Protein AF-A0A7X9HTB9-F1 (afdb_monomer)

Sequence (205 aa):
MNKTTNFFGTTITRLIIGDNPFTGHSYIEEKVPGTEMRDYYTSRKIYETLFKIEESGINCMLPLADPFNIRMIREYQRDGGKMKFIFQAYMPMNQEVSIRQMAEVEPIGVYHQGTTTDYCFEKNQVDAIKANIKLYKTMGIPVGVGTHRPDVIEACEREDWGADFYLTCLHNTRKDREGEQSGFLTGKTKAKFKFWAEDRPIMLE

Mean predicted aligned error: 3.4 Å

Radius of gyration: 16.89 Å; Cα contacts (8 Å, |Δi|>4): 330; chains: 1; bounding box: 41×41×44 Å

pLDDT: mean 94.19, std 5.54, range [65.81, 98.75]

Structure (mmCIF, N/CA/C/O backbone):
data_AF-A0A7X9HTB9-F1
#
_entry.id   AF-A0A7X9HTB9-F1
#
loop_
_atom_site.group_PDB
_atom_site.id
_atom_site.type_symbol
_atom_site.label_atom_id
_atom_site.label_alt_id
_atom_site.label_comp_id
_atom_site.label_asym_id
_atom_site.label_entity_id
_atom_site.label_seq_id
_atom_site.pdbx_PDB_ins_code
_atom_site.Cartn_x
_atom_site.Cartn_y
_atom_site.Cartn_z
_atom_site.occupancy
_atom_site.B_iso_or_equiv
_atom_site.auth_seq_id
_atom_site.auth_comp_id
_atom_site.auth_asym_id
_atom_site.auth_atom_id
_atom_site.pdbx_PDB_model_num
ATOM 1 N N . MET A 1 1 ? -23.971 7.278 4.705 1.00 74.31 1 MET A N 1
ATOM 2 C CA . MET A 1 1 ? -23.333 5.957 4.893 1.00 74.31 1 MET A CA 1
ATOM 3 C C . MET A 1 1 ? -22.306 5.780 3.784 1.00 74.31 1 MET A C 1
ATOM 5 O O . MET A 1 1 ? -22.649 6.050 2.636 1.00 74.31 1 MET A O 1
ATOM 9 N N . ASN A 1 2 ? -21.057 5.435 4.108 1.00 90.12 2 ASN A N 1
ATOM 10 C CA . ASN A 1 2 ? -20.004 5.271 3.100 1.00 90.12 2 ASN A CA 1
ATOM 11 C C . ASN A 1 2 ? -20.322 4.090 2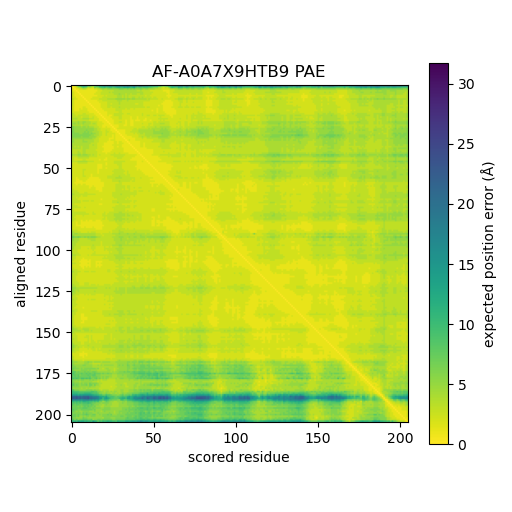.176 1.00 90.12 2 ASN A C 1
ATOM 13 O O . ASN A 1 2 ? -20.864 3.081 2.623 1.00 90.12 2 ASN A O 1
ATOM 17 N N . LYS A 1 3 ? -19.984 4.202 0.885 1.00 97.06 3 LYS A N 1
ATOM 18 C CA . LYS A 1 3 ? -20.113 3.071 -0.043 1.00 97.06 3 LYS A CA 1
ATOM 19 C C . LYS A 1 3 ? -19.092 1.994 0.321 1.00 97.06 3 LYS A C 1
ATOM 21 O O . LYS A 1 3 ? -17.921 2.309 0.547 1.00 97.06 3 LYS A O 1
ATOM 26 N N . THR A 1 4 ? -19.523 0.740 0.315 1.00 98.12 4 THR A N 1
ATOM 27 C CA . THR A 1 4 ? -18.687 -0.421 0.633 1.00 98.12 4 THR A CA 1
ATOM 28 C C . THR A 1 4 ? -18.509 -1.341 -0.574 1.00 98.12 4 THR A C 1
ATOM 30 O O . THR A 1 4 ? -19.139 -1.164 -1.622 1.00 98.12 4 THR A O 1
ATOM 33 N N . THR A 1 5 ? -17.594 -2.295 -0.448 1.00 97.94 5 THR A N 1
ATOM 34 C CA . THR A 1 5 ? -17.387 -3.395 -1.391 1.00 97.94 5 THR A CA 1
ATOM 35 C C . THR A 1 5 ? -16.960 -4.656 -0.640 1.00 97.94 5 THR A C 1
ATOM 37 O O . THR A 1 5 ? -16.467 -4.570 0.486 1.00 97.94 5 THR A O 1
ATOM 40 N N . ASN A 1 6 ? -17.152 -5.823 -1.255 1.00 98.19 6 ASN A N 1
ATOM 41 C CA . ASN A 1 6 ? -16.605 -7.082 -0.758 1.00 98.19 6 ASN A CA 1
ATOM 42 C C . ASN A 1 6 ? -15.161 -7.228 -1.264 1.00 98.19 6 ASN A C 1
ATOM 44 O O . ASN A 1 6 ? -14.932 -7.253 -2.470 1.00 98.19 6 ASN A O 1
ATOM 48 N N . PHE A 1 7 ? -14.205 -7.286 -0.343 1.00 98.25 7 PHE A N 1
ATOM 49 C CA . PHE A 1 7 ? -12.805 -7.601 -0.591 1.00 98.25 7 PHE A CA 1
ATOM 50 C C . PHE A 1 7 ? -12.534 -9.002 -0.041 1.00 98.25 7 PHE A C 1
ATOM 52 O O . PHE A 1 7 ? -12.319 -9.171 1.160 1.00 98.25 7 PHE A O 1
ATOM 59 N N . PHE A 1 8 ? -12.638 -10.011 -0.910 1.00 98.12 8 PHE A N 1
ATOM 60 C CA . PHE A 1 8 ? -12.384 -11.425 -0.593 1.00 98.12 8 PHE A CA 1
ATOM 61 C C . PHE A 1 8 ? -13.085 -11.917 0.686 1.00 98.12 8 PHE A C 1
ATOM 63 O O . PHE A 1 8 ? -12.478 -12.515 1.568 1.00 98.12 8 PHE A O 1
ATOM 70 N N . GLY A 1 9 ? -14.381 -11.626 0.817 1.00 97.81 9 GLY A N 1
ATOM 71 C CA . GLY A 1 9 ? -15.192 -11.997 1.982 1.00 97.81 9 GLY A CA 1
ATOM 72 C C . GLY A 1 9 ? -15.227 -10.948 3.097 1.00 97.81 9 GLY A C 1
ATOM 73 O O . GLY A 1 9 ? -16.110 -11.006 3.950 1.00 97.81 9 GLY A O 1
ATOM 74 N N . THR A 1 10 ? -14.352 -9.939 3.066 1.00 98.19 10 THR A N 1
ATOM 75 C CA . THR A 1 10 ? -14.349 -8.833 4.034 1.00 98.19 10 THR A CA 1
ATOM 76 C C . THR A 1 10 ? -15.031 -7.597 3.456 1.00 98.19 10 THR A C 1
ATOM 78 O O . THR A 1 10 ? -14.679 -7.123 2.382 1.00 98.19 10 THR A O 1
ATOM 81 N N . THR A 1 11 ? -16.002 -7.021 4.167 1.00 98.19 11 THR A N 1
ATOM 82 C CA . THR A 1 11 ? -16.625 -5.759 3.732 1.00 98.19 11 THR A CA 1
ATOM 83 C C . THR A 1 11 ? -15.732 -4.571 4.086 1.00 98.19 11 THR A C 1
ATOM 85 O O . THR A 1 11 ? -15.510 -4.298 5.267 1.00 98.19 11 THR A O 1
ATOM 88 N N . ILE A 1 12 ? -15.269 -3.828 3.078 1.00 98.44 12 ILE A N 1
ATOM 89 C CA . ILE A 1 12 ? -14.450 -2.619 3.258 1.00 98.44 12 ILE A CA 1
ATOM 90 C C . ILE A 1 12 ? -15.103 -1.383 2.639 1.00 98.44 12 ILE A C 1
ATOM 92 O O . ILE A 1 12 ? -15.920 -1.483 1.719 1.00 98.44 12 ILE A O 1
ATOM 96 N N . THR A 1 13 ? -14.746 -0.198 3.126 1.00 98.31 13 THR A N 1
ATOM 97 C CA . THR A 1 13 ? -15.118 1.073 2.505 1.00 98.31 13 THR A CA 1
ATOM 98 C C . THR A 1 13 ? -14.389 1.275 1.181 1.00 98.31 13 THR A C 1
ATOM 100 O O . THR A 1 13 ? -13.216 0.948 1.043 1.00 98.31 13 THR A O 1
ATOM 103 N N . ARG A 1 14 ? -15.077 1.861 0.192 1.00 97.06 14 ARG A N 1
ATOM 104 C CA . ARG A 1 14 ? -14.464 2.212 -1.105 1.00 97.06 14 ARG A CA 1
ATOM 105 C C . ARG A 1 14 ? -13.447 3.352 -1.004 1.00 97.06 14 ARG A C 1
ATOM 107 O O . ARG A 1 14 ? -12.640 3.524 -1.908 1.00 97.06 14 ARG A O 1
ATOM 114 N N . LEU A 1 15 ? -13.518 4.138 0.069 1.00 97.38 15 LEU A N 1
ATOM 115 C CA . LEU A 1 15 ? -12.477 5.078 0.467 1.00 97.38 15 LEU A CA 1
ATOM 116 C C . LEU A 1 15 ? -11.601 4.402 1.524 1.00 97.38 15 LEU A C 1
ATOM 118 O O . LEU A 1 15 ? -12.131 3.870 2.499 1.00 97.38 15 LEU A O 1
ATOM 122 N N . ILE A 1 16 ? -10.289 4.426 1.320 1.00 97.62 16 ILE A N 1
ATOM 123 C CA . ILE A 1 16 ? -9.285 3.760 2.153 1.00 97.62 16 ILE A CA 1
ATOM 124 C C . ILE A 1 16 ? -8.216 4.801 2.501 1.00 97.62 16 ILE A C 1
ATOM 126 O O . ILE A 1 16 ? -7.822 5.576 1.628 1.00 97.62 16 ILE A O 1
ATOM 130 N N . ILE A 1 17 ? -7.760 4.855 3.754 1.00 97.06 17 ILE A N 1
ATOM 131 C CA . ILE A 1 17 ? -6.673 5.766 4.153 1.00 97.06 17 ILE A CA 1
ATOM 132 C C . ILE A 1 17 ? -5.301 5.135 3.872 1.00 97.06 17 ILE A C 1
ATOM 134 O O . ILE A 1 17 ? -5.088 3.964 4.162 1.00 97.06 17 ILE A O 1
ATOM 138 N N . GLY A 1 18 ? -4.359 5.916 3.341 1.00 96.00 18 GLY A N 1
ATOM 139 C CA . GLY A 1 18 ? -2.940 5.546 3.256 1.00 96.00 18 GLY A CA 1
ATOM 140 C C . GLY A 1 18 ? -2.100 6.143 4.390 1.00 96.00 18 GLY A C 1
ATOM 141 O O . GLY A 1 18 ? -2.541 7.056 5.087 1.00 96.00 18 GLY A O 1
ATOM 142 N N . ASP A 1 19 ? -0.871 5.659 4.545 1.00 95.19 19 ASP A N 1
ATOM 143 C CA . ASP A 1 19 ? 0.013 5.980 5.674 1.00 95.19 19 ASP A CA 1
ATOM 144 C C . ASP A 1 19 ? 1.222 6.867 5.326 1.00 95.19 19 ASP A C 1
ATOM 146 O O . ASP A 1 19 ? 1.966 7.254 6.223 1.00 95.19 19 ASP A O 1
ATOM 150 N N . ASN A 1 20 ? 1.432 7.217 4.053 1.00 93.69 20 ASN A N 1
ATOM 151 C CA . ASN A 1 20 ? 2.600 7.995 3.616 1.00 93.69 20 ASN A CA 1
ATOM 152 C C . ASN A 1 20 ? 2.880 9.249 4.478 1.00 93.69 20 ASN A C 1
ATOM 154 O O . ASN A 1 20 ? 4.032 9.447 4.868 1.00 93.69 20 ASN A O 1
ATOM 158 N N . PRO A 1 21 ? 1.883 10.083 4.849 1.00 93.38 21 PRO A N 1
ATOM 159 C CA . PRO A 1 21 ? 2.139 11.213 5.740 1.00 93.38 21 PRO A CA 1
ATOM 160 C C . PRO A 1 21 ? 2.599 10.807 7.147 1.00 93.38 21 PRO A C 1
ATOM 162 O O . PRO A 1 21 ? 3.366 11.537 7.763 1.00 93.38 21 PRO A O 1
ATOM 165 N N . PHE A 1 22 ? 2.183 9.643 7.653 1.00 94.50 22 PHE A N 1
ATOM 166 C CA . PHE A 1 22 ? 2.574 9.151 8.979 1.00 94.50 22 PHE A CA 1
ATOM 167 C C . PHE A 1 22 ? 4.058 8.773 9.034 1.00 94.50 22 PHE A C 1
ATOM 169 O O . PHE A 1 22 ? 4.714 8.979 10.050 1.00 94.50 22 PHE A O 1
ATOM 176 N N . THR A 1 23 ? 4.607 8.267 7.928 1.00 90.50 23 THR A N 1
ATOM 177 C CA . THR A 1 23 ? 6.032 7.912 7.803 1.00 90.50 23 THR A CA 1
ATOM 178 C C . THR A 1 23 ? 6.885 9.064 7.247 1.00 90.50 23 THR A C 1
ATOM 180 O O . THR A 1 23 ? 8.118 8.992 7.191 1.00 90.50 23 THR A O 1
ATOM 183 N N . GLY A 1 24 ? 6.246 10.181 6.886 1.00 91.44 24 GLY A N 1
ATOM 184 C CA . GLY A 1 24 ? 6.880 11.353 6.288 1.00 91.44 24 GLY A CA 1
ATOM 185 C C . GLY A 1 24 ? 7.353 11.127 4.857 1.00 91.44 24 GLY A C 1
ATOM 186 O O . GLY A 1 24 ? 8.375 11.679 4.457 1.00 91.44 24 GLY A O 1
ATOM 187 N N . HIS A 1 25 ? 6.643 10.292 4.100 1.00 90.69 25 HIS A N 1
ATOM 188 C CA . HIS A 1 25 ? 6.862 10.122 2.672 1.00 90.69 25 HIS A CA 1
ATOM 189 C C . HIS A 1 25 ? 6.093 11.197 1.893 1.00 90.69 25 HIS A C 1
ATOM 191 O O . HIS A 1 25 ? 4.915 11.026 1.570 1.00 90.69 25 HIS A O 1
ATOM 197 N N . SER A 1 26 ? 6.757 12.316 1.592 1.00 89.94 26 SER A N 1
ATOM 198 C CA . SER A 1 26 ? 6.162 13.401 0.812 1.00 89.94 26 SER A CA 1
ATOM 199 C C . SER A 1 26 ? 6.481 13.274 -0.678 1.00 89.94 26 SER A C 1
ATOM 201 O O . SER A 1 26 ? 7.608 12.994 -1.084 1.00 89.94 26 SER A O 1
ATOM 203 N N . TYR A 1 27 ? 5.474 13.526 -1.515 1.00 86.19 27 TYR A N 1
ATOM 204 C CA . TYR A 1 27 ? 5.629 13.651 -2.971 1.00 86.19 27 TYR A CA 1
ATOM 205 C C . TYR A 1 27 ? 5.789 15.101 -3.443 1.00 86.19 27 TYR A C 1
ATOM 207 O O . TYR A 1 27 ? 5.977 15.348 -4.633 1.00 86.19 27 TYR A O 1
ATOM 215 N N . ILE A 1 28 ? 5.710 16.044 -2.505 1.00 88.19 28 ILE A N 1
ATOM 216 C CA . ILE A 1 28 ? 5.820 17.491 -2.702 1.00 88.19 28 ILE A CA 1
ATOM 217 C C . ILE A 1 28 ? 6.772 18.059 -1.643 1.00 88.19 28 ILE A C 1
ATOM 219 O O . ILE A 1 28 ? 6.433 19.006 -0.937 1.00 88.19 28 ILE A O 1
ATOM 223 N N . GLU A 1 29 ? 7.942 17.431 -1.481 1.00 86.81 29 GLU A N 1
ATOM 224 C CA . GLU A 1 29 ? 8.962 17.777 -0.471 1.00 86.81 29 GLU A CA 1
ATOM 225 C C . GLU A 1 29 ? 9.334 19.268 -0.485 1.00 86.81 29 GLU A C 1
ATOM 227 O O . GLU A 1 29 ? 9.650 19.835 0.554 1.00 86.81 29 GLU A O 1
ATOM 232 N N . GLU A 1 30 ? 9.254 19.933 -1.643 1.00 89.56 30 GLU A N 1
ATOM 233 C CA . GLU A 1 30 ? 9.501 21.373 -1.763 1.00 89.56 30 GLU A CA 1
ATOM 234 C C . GLU A 1 30 ? 8.426 22.256 -1.109 1.00 89.56 30 GLU A C 1
ATOM 236 O O . GLU A 1 30 ? 8.675 23.435 -0.862 1.00 89.56 30 GLU A O 1
ATOM 241 N N . LYS A 1 31 ? 7.232 21.708 -0.850 1.00 90.62 31 LYS A N 1
ATOM 242 C CA . LYS A 1 31 ? 6.108 22.398 -0.197 1.00 90.62 31 LYS A CA 1
ATOM 243 C C . LYS A 1 31 ? 5.862 21.904 1.220 1.00 90.62 31 LYS A C 1
ATOM 245 O O . LYS A 1 31 ? 5.588 22.716 2.092 1.00 90.62 31 LYS A O 1
ATOM 250 N N . VAL A 1 32 ? 5.895 20.587 1.416 1.00 92.00 32 VAL A N 1
ATOM 251 C CA . VAL A 1 32 ? 5.651 19.931 2.703 1.00 92.00 32 VAL A CA 1
ATOM 252 C C . VAL A 1 32 ? 6.731 18.868 2.889 1.00 92.00 32 VAL A C 1
ATOM 254 O O . VAL A 1 32 ? 6.588 17.761 2.352 1.00 92.00 32 VAL A O 1
ATOM 257 N N . PRO A 1 33 ? 7.825 19.190 3.595 1.00 92.81 33 PRO A N 1
ATOM 258 C CA . PRO A 1 33 ? 8.912 18.254 3.829 1.00 92.81 33 PRO A CA 1
ATOM 259 C C . PRO A 1 33 ? 8.472 17.053 4.668 1.00 92.81 33 PRO A C 1
ATOM 261 O O . PRO A 1 33 ? 7.644 17.171 5.575 1.00 92.81 33 PRO A O 1
ATOM 264 N N . GLY A 1 34 ? 9.093 15.896 4.444 1.00 92.50 34 GLY A N 1
ATOM 265 C CA . GLY A 1 34 ? 8.819 14.692 5.231 1.00 92.50 34 GLY A CA 1
ATOM 266 C C . GLY A 1 34 ? 9.074 14.855 6.738 1.00 92.50 34 GLY A C 1
ATOM 267 O O . GLY A 1 34 ? 8.443 14.178 7.549 1.00 92.50 34 GLY A O 1
ATOM 268 N N . THR A 1 35 ? 9.974 15.761 7.137 1.00 94.50 35 THR A N 1
ATOM 269 C CA . THR A 1 35 ? 10.200 16.109 8.552 1.00 94.50 35 THR A CA 1
ATOM 270 C C . THR A 1 35 ? 8.990 16.797 9.167 1.00 94.50 35 THR A C 1
ATOM 272 O O . THR A 1 35 ? 8.553 16.378 10.229 1.00 94.50 35 THR A O 1
ATOM 275 N N . GLU A 1 36 ? 8.388 17.762 8.471 1.00 95.88 36 GLU A N 1
ATOM 276 C CA . GLU A 1 36 ? 7.187 18.459 8.945 1.00 95.88 36 GLU A CA 1
ATOM 277 C C . GLU A 1 36 ? 6.006 17.492 9.090 1.00 95.88 36 GLU A C 1
ATOM 279 O O . GLU A 1 36 ? 5.278 17.533 10.082 1.00 95.88 36 GLU A O 1
ATOM 284 N N . MET A 1 37 ? 5.854 16.560 8.140 1.00 95.31 37 MET A N 1
ATOM 285 C CA . MET A 1 37 ? 4.843 15.506 8.238 1.00 95.31 37 MET A CA 1
ATOM 286 C C . MET A 1 37 ? 5.028 14.652 9.498 1.00 95.31 37 MET A C 1
ATOM 288 O O . MET A 1 37 ? 4.053 14.419 10.207 1.00 95.31 37 MET A O 1
ATOM 292 N N . ARG A 1 38 ? 6.260 14.223 9.808 1.00 94.69 38 ARG A N 1
ATOM 293 C CA . ARG A 1 38 ? 6.552 13.436 11.022 1.00 94.69 38 ARG A CA 1
ATOM 294 C C . ARG A 1 38 ? 6.383 14.245 12.307 1.00 94.69 38 ARG A C 1
ATOM 296 O O . ARG A 1 38 ? 5.858 13.709 13.280 1.00 94.69 38 ARG A O 1
ATOM 303 N N . ASP A 1 39 ? 6.771 15.519 12.306 1.00 96.00 39 ASP A N 1
ATOM 304 C CA . ASP A 1 39 ? 6.593 16.414 13.455 1.00 96.00 39 ASP A CA 1
ATOM 305 C C . ASP A 1 39 ? 5.102 16.630 13.762 1.00 96.00 39 ASP A C 1
ATOM 307 O O . ASP A 1 39 ? 4.695 16.667 14.925 1.00 96.00 39 ASP A O 1
ATOM 311 N N . TYR A 1 40 ? 4.261 16.706 12.724 1.00 96.56 40 TYR A N 1
ATOM 312 C CA . TYR A 1 40 ? 2.810 16.771 12.874 1.00 96.56 40 TYR A CA 1
ATOM 313 C C . TYR A 1 40 ? 2.208 15.424 13.304 1.00 96.56 40 TYR A C 1
ATOM 315 O O . TYR A 1 40 ? 1.455 15.351 14.283 1.00 96.56 40 TYR A O 1
ATOM 323 N N . TYR A 1 41 ? 2.534 14.344 12.589 1.00 95.75 41 TYR A N 1
ATOM 324 C CA . TYR A 1 41 ? 2.031 12.990 12.827 1.00 95.75 41 TYR A CA 1
ATOM 325 C C . TYR A 1 41 ? 2.853 12.242 13.877 1.00 95.75 41 TYR A C 1
ATOM 327 O O . TYR A 1 41 ? 3.379 11.156 13.647 1.00 95.75 41 TYR A O 1
ATOM 335 N N . THR A 1 42 ? 2.886 12.797 15.088 1.00 93.94 42 THR A N 1
ATOM 336 C CA . THR A 1 42 ? 3.319 12.047 16.276 1.00 93.94 42 THR A CA 1
ATOM 337 C C . THR A 1 42 ? 2.485 10.772 16.449 1.00 93.94 42 THR A C 1
ATOM 339 O O . THR A 1 42 ? 1.332 10.721 16.013 1.00 93.94 42 THR A O 1
ATOM 342 N N . SER A 1 43 ? 2.995 9.767 17.170 1.00 90.06 43 SER A N 1
ATOM 343 C CA . SER A 1 43 ? 2.243 8.525 17.429 1.00 90.06 43 SER A CA 1
ATOM 344 C C . SER A 1 43 ? 0.843 8.805 17.987 1.00 90.06 43 SER A C 1
ATOM 346 O O . SER A 1 43 ? -0.143 8.287 17.476 1.00 90.06 43 SER A O 1
ATOM 348 N N . ARG A 1 44 ? 0.728 9.725 18.960 1.00 92.25 44 ARG A N 1
ATOM 349 C CA . ARG A 1 44 ? -0.564 10.175 19.506 1.00 92.25 44 ARG A CA 1
ATOM 350 C C . ARG A 1 44 ? -1.490 10.732 18.425 1.00 92.25 44 ARG A C 1
ATOM 352 O O . ARG A 1 44 ? -2.668 10.389 18.393 1.00 92.25 44 ARG A O 1
ATOM 359 N N . LYS A 1 45 ? -0.966 11.587 17.546 1.00 96.06 45 LYS A N 1
ATOM 360 C CA . LYS A 1 45 ? -1.748 12.195 16.467 1.00 96.06 45 LYS A CA 1
ATOM 361 C C . LYS A 1 45 ? -2.237 11.151 15.468 1.00 96.06 45 LYS A C 1
ATOM 363 O O . LYS A 1 45 ? -3.366 11.263 14.993 1.00 96.06 45 LYS A O 1
ATOM 368 N N . ILE A 1 46 ? -1.414 10.147 15.170 1.00 95.62 46 ILE A N 1
ATOM 369 C CA . ILE A 1 46 ? -1.791 9.024 14.308 1.00 95.62 46 ILE A CA 1
ATOM 370 C C . ILE A 1 46 ? -2.958 8.261 14.942 1.00 95.62 46 ILE A C 1
ATOM 372 O O . ILE A 1 46 ? -3.984 8.109 14.285 1.00 95.62 46 ILE A O 1
ATOM 376 N N . TYR A 1 47 ? -2.879 7.899 16.229 1.00 93.75 47 TYR A N 1
ATOM 377 C CA . TYR A 1 47 ? -3.989 7.239 16.936 1.00 93.75 47 TYR A CA 1
ATOM 378 C C . TYR A 1 47 ? -5.282 8.057 16.894 1.00 93.75 47 TYR A C 1
ATOM 380 O O . TYR A 1 47 ? -6.326 7.550 16.487 1.00 93.75 47 TYR A O 1
ATOM 388 N N . GLU A 1 48 ? -5.213 9.343 17.255 1.00 95.56 48 GLU A N 1
ATOM 389 C CA . GLU A 1 48 ? -6.366 10.251 17.198 1.00 95.56 48 GLU A CA 1
ATOM 390 C C . GLU A 1 48 ? -6.958 10.337 15.783 1.00 95.56 48 GLU A C 1
ATOM 39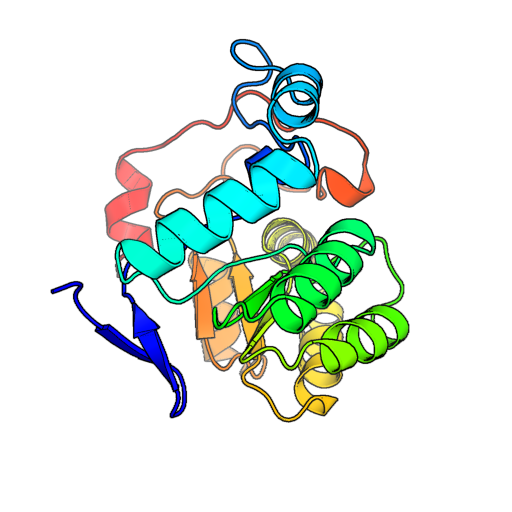2 O O . GLU A 1 48 ? -8.168 10.483 15.622 1.00 95.56 48 GLU A O 1
ATOM 397 N N . THR A 1 49 ? -6.115 10.255 14.752 1.00 96.88 49 THR A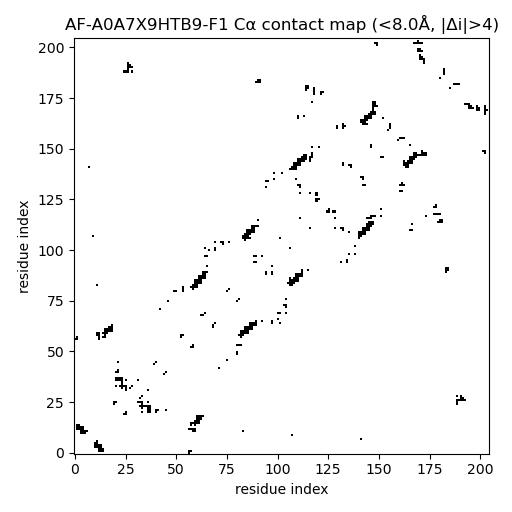 N 1
ATOM 398 C CA . THR A 1 49 ? -6.543 10.280 13.350 1.00 96.88 49 THR A CA 1
ATOM 399 C C . THR A 1 49 ? -7.257 8.988 12.966 1.00 96.88 49 THR A C 1
ATOM 401 O O . THR A 1 49 ? -8.337 9.055 12.384 1.00 96.88 49 THR A O 1
ATOM 404 N N . LEU A 1 50 ? -6.707 7.825 13.326 1.00 97.19 50 LEU A N 1
ATOM 405 C CA . LEU A 1 50 ? -7.307 6.526 13.013 1.00 97.19 50 LEU A CA 1
ATOM 406 C C . LEU A 1 50 ? -8.680 6.353 13.675 1.00 97.19 50 LEU A C 1
ATOM 408 O O . LEU A 1 50 ? -9.632 5.976 12.994 1.00 97.19 50 LEU A O 1
ATOM 412 N N . PHE A 1 51 ? -8.830 6.722 14.952 1.00 97.75 51 PHE A N 1
ATOM 413 C CA . PHE A 1 51 ? -10.137 6.668 15.621 1.00 97.75 51 PHE A CA 1
ATOM 414 C C . PHE A 1 51 ? -11.164 7.619 14.991 1.00 97.75 51 PHE A C 1
ATOM 416 O O . PHE A 1 51 ? -12.294 7.210 14.745 1.00 97.75 51 PHE A O 1
ATOM 423 N N . LYS A 1 52 ? -10.779 8.851 14.626 1.00 97.38 52 LYS A N 1
ATOM 424 C CA . LYS A 1 52 ? -11.681 9.785 13.919 1.00 97.38 52 LYS A CA 1
ATOM 425 C C . LYS A 1 52 ? -12.122 9.264 12.552 1.00 97.38 52 LYS A C 1
ATOM 427 O O . LYS A 1 52 ? -13.248 9.499 12.116 1.00 97.38 52 LYS A O 1
ATOM 432 N N . ILE A 1 53 ? -11.229 8.575 11.850 1.00 96.31 53 ILE A N 1
ATOM 433 C CA . ILE A 1 53 ? -11.526 7.955 10.557 1.00 96.31 53 ILE A CA 1
ATOM 434 C C . ILE A 1 53 ? -12.505 6.797 10.739 1.00 96.31 53 ILE A C 1
ATOM 436 O O . ILE A 1 53 ? -13.482 6.716 9.991 1.00 96.31 53 ILE A O 1
ATOM 440 N N . GLU A 1 54 ? -12.308 5.972 11.766 1.00 96.38 54 GLU A N 1
ATOM 441 C CA . GLU A 1 54 ? -13.252 4.918 12.137 1.00 96.38 54 GLU A CA 1
ATOM 442 C C . GLU A 1 54 ? -14.636 5.494 12.489 1.00 96.38 54 GLU A C 1
ATOM 444 O O . GLU A 1 54 ? -15.644 5.028 11.958 1.00 96.38 54 GLU A O 1
ATOM 449 N N . GLU A 1 55 ? -14.697 6.568 13.285 1.00 96.75 55 GLU A N 1
ATOM 450 C CA . GLU A 1 55 ? -15.939 7.284 13.627 1.00 96.75 55 GLU A CA 1
ATOM 451 C C . GLU A 1 55 ? -16.661 7.843 12.390 1.00 96.75 55 GLU A C 1
ATOM 453 O O . GLU A 1 55 ? -17.892 7.853 12.330 1.00 96.75 55 GLU A O 1
ATOM 458 N N . SER A 1 56 ? -15.913 8.257 11.361 1.00 96.75 56 SER A N 1
ATOM 459 C CA . SER A 1 56 ? -16.477 8.683 10.071 1.00 96.75 56 SER A CA 1
ATOM 460 C C . SER A 1 56 ? -17.030 7.522 9.226 1.00 96.75 56 SER A C 1
ATOM 462 O O . SER A 1 56 ? -17.627 7.735 8.165 1.00 96.75 56 SER A O 1
ATOM 464 N N . GLY A 1 57 ? -16.837 6.284 9.686 1.00 97.12 57 GLY A N 1
ATOM 465 C CA . GLY A 1 57 ? -17.280 5.054 9.044 1.00 97.12 57 GLY A CA 1
ATOM 466 C C . GLY A 1 57 ? -16.342 4.543 7.953 1.00 97.12 57 GLY A C 1
ATOM 467 O O . GLY A 1 57 ? -16.794 3.749 7.129 1.00 97.12 57 GLY A O 1
ATOM 468 N N . ILE A 1 58 ? -15.098 5.026 7.870 1.00 98.06 58 ILE A N 1
ATOM 469 C CA . ILE A 1 58 ? -14.043 4.437 7.027 1.00 98.06 58 ILE A CA 1
ATOM 470 C C . ILE A 1 58 ? -13.406 3.304 7.825 1.00 98.06 58 ILE A C 1
ATOM 472 O O . ILE A 1 58 ? -13.064 3.486 8.988 1.00 98.06 58 ILE A O 1
ATOM 476 N N . ASN A 1 59 ? -13.238 2.132 7.215 1.00 98.19 59 ASN A N 1
ATOM 477 C CA . ASN A 1 59 ? -12.861 0.931 7.964 1.00 98.19 59 ASN A CA 1
ATOM 478 C C . ASN A 1 59 ? -11.601 0.230 7.448 1.00 98.19 59 ASN A C 1
ATOM 480 O O . ASN A 1 59 ? -11.308 -0.866 7.913 1.00 98.19 59 ASN A O 1
ATOM 484 N N . CYS A 1 60 ? -10.876 0.813 6.493 1.00 98.50 60 CYS A N 1
ATOM 485 C CA . CYS A 1 60 ? -9.717 0.177 5.876 1.00 98.50 60 CYS A CA 1
ATOM 486 C C . CYS A 1 60 ? -8.548 1.157 5.734 1.00 98.50 60 CYS A C 1
ATOM 488 O O . CYS A 1 60 ? -8.752 2.341 5.448 1.00 98.50 60 CYS A O 1
ATOM 490 N N . MET A 1 61 ? -7.332 0.635 5.890 1.00 98.00 61 MET A N 1
ATOM 491 C CA . MET A 1 61 ? -6.064 1.346 5.745 1.00 98.00 61 MET A CA 1
ATOM 492 C C . MET A 1 61 ? -5.095 0.571 4.835 1.00 98.00 61 MET A C 1
ATOM 494 O O . MET A 1 61 ? -5.088 -0.663 4.845 1.00 98.00 61 MET A O 1
ATOM 498 N N . LEU A 1 62 ? -4.258 1.300 4.090 1.00 97.94 62 LEU A N 1
ATOM 499 C CA . LEU A 1 62 ? -3.106 0.803 3.325 1.00 97.94 62 LEU A CA 1
ATOM 500 C C . LEU A 1 62 ? -1.792 1.208 4.019 1.00 97.94 62 LEU A C 1
ATOM 502 O O . LEU A 1 62 ? -1.220 2.239 3.662 1.00 97.94 62 LEU A O 1
ATOM 506 N N . PRO A 1 63 ? -1.338 0.465 5.042 1.00 97.31 63 PRO A N 1
ATOM 507 C CA . PRO A 1 63 ? -0.059 0.720 5.703 1.00 97.31 63 PRO A CA 1
ATOM 508 C C . PRO A 1 63 ? 1.139 0.114 4.960 1.00 97.31 63 PRO A C 1
ATOM 510 O O . PRO A 1 63 ? 1.040 -0.949 4.342 1.00 97.31 63 PRO A O 1
ATOM 513 N N . LEU A 1 64 ? 2.313 0.725 5.109 1.00 96.81 64 LEU A N 1
ATOM 514 C CA . LEU A 1 64 ? 3.597 0.094 4.825 1.00 96.81 64 LEU A CA 1
ATOM 515 C C . LEU A 1 64 ? 3.920 -0.956 5.895 1.00 96.81 64 LEU A C 1
ATOM 517 O O . LEU A 1 64 ? 3.774 -0.705 7.088 1.00 96.81 64 LEU A O 1
ATOM 521 N N . ALA A 1 65 ? 4.414 -2.124 5.486 1.00 96.94 65 ALA A N 1
ATOM 522 C CA . ALA A 1 65 ? 4.810 -3.211 6.386 1.00 96.94 65 ALA A CA 1
ATOM 523 C C . ALA A 1 65 ? 6.180 -2.974 7.055 1.00 96.94 65 ALA A C 1
ATOM 525 O O . ALA A 1 65 ? 7.037 -3.861 7.081 1.00 96.94 65 ALA A O 1
ATOM 526 N N . ASP A 1 66 ? 6.418 -1.758 7.545 1.00 95.12 66 ASP A N 1
ATOM 527 C CA . ASP A 1 66 ? 7.619 -1.402 8.297 1.00 95.12 66 ASP A CA 1
ATOM 528 C C . ASP A 1 66 ? 7.424 -1.616 9.819 1.00 95.12 66 ASP A C 1
ATOM 530 O O . ASP A 1 66 ? 6.291 -1.707 10.304 1.00 95.12 66 ASP A O 1
ATOM 534 N N . PRO A 1 67 ? 8.510 -1.684 10.615 1.00 94.56 67 PRO A N 1
ATOM 535 C CA . PRO A 1 67 ? 8.400 -1.890 12.060 1.00 94.56 67 PRO A CA 1
ATOM 536 C C . PRO A 1 67 ? 7.596 -0.818 12.806 1.00 94.56 67 PRO A C 1
ATOM 538 O O . PRO A 1 67 ? 7.004 -1.115 13.845 1.00 94.56 67 PRO A O 1
ATOM 541 N N . PHE A 1 68 ? 7.597 0.425 12.316 1.00 94.00 68 PHE A N 1
ATOM 542 C CA . PHE A 1 68 ? 6.906 1.535 12.964 1.00 94.00 68 PHE A CA 1
ATOM 543 C C . PHE A 1 68 ? 5.391 1.358 12.854 1.00 94.00 68 PHE A C 1
ATOM 545 O O . PHE A 1 68 ? 4.697 1.364 13.872 1.00 94.00 68 PHE A O 1
ATOM 552 N N . ASN A 1 69 ? 4.892 1.121 11.643 1.00 95.38 69 ASN A N 1
ATOM 553 C CA . ASN A 1 69 ? 3.484 0.881 11.372 1.00 95.38 69 ASN A CA 1
ATOM 554 C C . ASN A 1 69 ? 2.985 -0.389 12.057 1.00 95.38 69 ASN A C 1
ATOM 556 O O . ASN A 1 69 ? 1.924 -0.353 12.671 1.00 95.38 69 ASN A O 1
ATOM 560 N N . ILE A 1 70 ? 3.751 -1.487 12.029 1.00 96.12 70 ILE A N 1
ATOM 561 C CA . ILE A 1 70 ? 3.369 -2.720 12.737 1.00 96.12 70 ILE A CA 1
ATOM 562 C C . ILE A 1 70 ? 3.202 -2.456 14.236 1.00 96.12 70 ILE A C 1
ATOM 564 O O . ILE A 1 70 ? 2.189 -2.829 14.832 1.00 96.12 70 ILE A O 1
ATOM 568 N N . ARG A 1 71 ? 4.167 -1.763 14.855 1.00 95.19 71 ARG A N 1
ATOM 569 C CA . ARG A 1 71 ? 4.087 -1.419 16.277 1.00 95.19 71 ARG A CA 1
ATOM 570 C C . ARG A 1 71 ? 2.898 -0.504 16.578 1.00 95.19 71 ARG A C 1
ATOM 572 O O . ARG A 1 71 ? 2.199 -0.738 17.562 1.00 95.19 71 ARG A O 1
ATOM 579 N N . MET A 1 72 ? 2.678 0.509 15.745 1.00 95.25 72 MET A N 1
ATOM 580 C CA . MET A 1 72 ? 1.578 1.460 15.887 1.00 95.25 72 MET A CA 1
ATOM 581 C C . MET A 1 72 ? 0.219 0.759 15.764 1.00 95.25 72 MET A C 1
ATOM 583 O O . MET A 1 72 ? -0.629 0.902 16.640 1.00 95.25 72 MET A O 1
ATOM 587 N N . ILE A 1 73 ? 0.032 -0.083 14.747 1.00 96.50 73 ILE A N 1
ATOM 588 C CA . ILE A 1 73 ? -1.214 -0.829 14.533 1.00 96.50 73 ILE A CA 1
ATOM 589 C C . ILE A 1 73 ? -1.518 -1.737 15.724 1.00 96.50 73 ILE A C 1
ATOM 591 O O . ILE A 1 73 ? -2.653 -1.767 16.195 1.00 96.50 73 ILE A O 1
ATOM 595 N N . ARG A 1 74 ? -0.506 -2.424 16.264 1.00 96.00 74 ARG A N 1
ATOM 596 C CA . ARG A 1 74 ? -0.673 -3.290 17.436 1.00 96.00 74 ARG A CA 1
ATOM 597 C C . ARG A 1 74 ? -1.176 -2.525 18.664 1.00 96.00 74 ARG A C 1
ATOM 599 O O . ARG A 1 74 ? -2.026 -3.022 19.400 1.00 96.00 74 ARG A O 1
ATOM 606 N N . GLU A 1 75 ? -0.656 -1.325 18.909 1.00 95.19 75 GLU A N 1
ATOM 607 C CA . GLU A 1 75 ? -1.120 -0.462 20.003 1.00 95.19 75 GLU A CA 1
ATOM 608 C C . GLU A 1 75 ? -2.532 0.082 19.739 1.00 95.19 75 GLU A C 1
ATOM 610 O O . GLU A 1 75 ? -3.368 0.051 20.638 1.00 95.19 75 GLU A O 1
ATOM 615 N N . TYR A 1 76 ? -2.830 0.483 18.502 1.00 96.50 76 TYR A N 1
ATOM 616 C CA . TYR A 1 76 ? -4.165 0.925 18.088 1.00 96.50 76 TYR A CA 1
ATOM 617 C C . TYR A 1 76 ? -5.224 -0.179 18.269 1.00 96.50 76 TYR A C 1
ATOM 619 O O . TYR A 1 76 ? -6.289 0.076 18.830 1.00 96.50 76 TYR A O 1
ATOM 627 N N . GLN A 1 77 ? -4.923 -1.418 17.862 1.00 96.69 77 GLN A N 1
ATOM 628 C CA . GLN A 1 77 ? -5.800 -2.579 18.056 1.00 96.69 77 GLN A CA 1
ATOM 629 C C . GLN A 1 77 ? -6.002 -2.901 19.541 1.00 96.69 77 GLN A C 1
ATOM 631 O O . GLN A 1 77 ? -7.131 -3.147 19.965 1.00 96.69 77 GLN A O 1
ATOM 636 N N . ARG A 1 78 ? -4.932 -2.855 20.350 1.00 96.75 78 ARG A N 1
ATOM 637 C CA . ARG A 1 78 ? -5.018 -3.042 21.811 1.00 96.75 78 ARG A CA 1
ATOM 638 C C . ARG A 1 78 ? -5.979 -2.037 22.449 1.00 96.75 78 ARG A C 1
ATOM 640 O O . ARG A 1 78 ? -6.721 -2.404 23.356 1.00 96.75 78 ARG A O 1
ATOM 647 N N . ASP A 1 79 ? -5.986 -0.803 21.957 1.00 96.06 79 ASP A N 1
ATOM 648 C CA . ASP A 1 79 ? -6.829 0.276 22.475 1.00 96.06 79 ASP A CA 1
ATOM 649 C C . ASP A 1 79 ? -8.246 0.273 21.848 1.00 96.06 79 ASP A C 1
ATOM 651 O O . ASP A 1 79 ? -9.031 1.197 22.054 1.00 96.06 79 ASP A O 1
ATOM 655 N N . GLY A 1 80 ? -8.608 -0.797 21.127 1.00 97.06 80 GLY A N 1
ATOM 656 C CA . GLY A 1 80 ? -9.963 -1.060 20.637 1.00 97.06 80 GLY A CA 1
ATOM 657 C C . GLY A 1 80 ? -10.216 -0.686 19.178 1.00 97.06 80 GLY A C 1
ATOM 658 O O . GLY A 1 80 ? -11.365 -0.760 18.742 1.00 97.06 80 GLY A O 1
ATOM 659 N N . GLY A 1 81 ? -9.178 -0.301 18.433 1.00 97.38 81 GLY A N 1
ATOM 660 C CA . GLY A 1 81 ? -9.252 0.007 17.009 1.00 97.38 81 GLY A CA 1
ATOM 661 C C . GLY A 1 81 ? -9.662 -1.188 16.143 1.00 97.38 81 GLY A C 1
ATOM 662 O O . GLY A 1 81 ? -9.224 -2.315 16.383 1.00 97.38 81 GLY A O 1
ATOM 663 N N . LYS A 1 82 ? -10.508 -0.959 15.128 1.00 97.00 82 LYS A N 1
ATOM 664 C CA . LYS A 1 82 ? -11.145 -2.044 14.343 1.00 97.00 82 LYS A CA 1
ATOM 665 C C . LYS A 1 82 ? -10.912 -1.973 12.842 1.00 97.00 82 LYS A C 1
ATOM 667 O O . LYS A 1 82 ? -11.492 -2.772 12.094 1.00 97.00 82 LYS A O 1
ATOM 672 N N . MET A 1 83 ? -10.099 -1.024 12.389 1.00 97.62 83 MET A N 1
ATOM 673 C CA . MET A 1 83 ? -9.759 -0.913 10.976 1.00 97.62 83 MET A CA 1
ATOM 674 C C . MET A 1 83 ? -9.147 -2.207 10.428 1.00 97.62 83 MET A C 1
ATOM 676 O O . MET A 1 83 ? -8.512 -2.987 11.135 1.00 97.62 83 MET A O 1
ATOM 680 N N . LYS A 1 84 ? -9.378 -2.437 9.138 1.00 98.44 84 LYS A N 1
ATOM 681 C CA . LYS A 1 84 ? -8.787 -3.512 8.349 1.00 98.44 84 LYS A CA 1
ATOM 682 C C . LYS A 1 84 ? -7.532 -3.009 7.650 1.00 98.44 84 LYS A C 1
ATOM 684 O O . LYS A 1 84 ? -7.472 -1.846 7.254 1.00 98.44 84 LYS A O 1
ATOM 689 N N . PHE A 1 85 ? -6.555 -3.890 7.468 1.00 98.50 85 PHE A N 1
ATOM 690 C CA . PHE A 1 85 ? -5.248 -3.530 6.923 1.00 98.50 85 PHE A CA 1
ATOM 691 C C . PHE A 1 85 ? -4.952 -4.325 5.657 1.00 98.50 85 PHE A C 1
ATOM 693 O O . PHE A 1 85 ? -5.057 -5.552 5.657 1.00 98.50 85 PHE A O 1
ATOM 700 N N . ILE A 1 86 ? -4.567 -3.622 4.595 1.00 98.75 86 ILE A N 1
ATOM 701 C CA . ILE A 1 86 ? -4.014 -4.213 3.375 1.00 98.75 86 ILE A CA 1
ATOM 702 C C . ILE A 1 86 ? -2.584 -3.682 3.238 1.00 98.75 86 ILE A C 1
ATOM 704 O O . ILE A 1 86 ? -2.384 -2.517 2.907 1.00 98.75 86 ILE A O 1
ATOM 708 N N . PHE A 1 87 ? -1.581 -4.500 3.547 1.00 98.56 87 PHE A N 1
ATOM 709 C CA . PHE A 1 87 ? -0.201 -4.020 3.644 1.00 98.56 87 PHE A CA 1
ATOM 710 C C . PHE A 1 87 ? 0.469 -3.826 2.286 1.00 98.56 87 PHE A C 1
ATOM 712 O O . PHE A 1 87 ? 0.420 -4.704 1.429 1.00 98.56 87 PHE A O 1
ATOM 719 N N . GLN A 1 88 ? 1.224 -2.738 2.144 1.00 98.00 88 GLN A N 1
ATOM 720 C CA . GLN A 1 88 ? 2.315 -2.669 1.179 1.00 98.00 88 GLN A CA 1
ATOM 721 C C . GLN A 1 88 ? 3.539 -3.389 1.737 1.00 98.00 88 GLN A C 1
ATOM 723 O O . GLN A 1 88 ? 4.032 -3.019 2.803 1.00 98.00 88 GLN A O 1
ATOM 728 N N . ALA A 1 89 ? 4.101 -4.339 0.995 1.00 96.94 89 ALA A N 1
ATOM 729 C CA . ALA A 1 89 ? 5.351 -4.973 1.395 1.00 96.94 89 ALA A CA 1
ATOM 730 C C . ALA A 1 89 ? 6.503 -3.957 1.538 1.00 96.94 89 ALA A C 1
ATOM 732 O O . ALA A 1 89 ? 6.723 -3.098 0.676 1.00 96.94 89 ALA A O 1
ATOM 733 N N . TYR A 1 90 ? 7.283 -4.075 2.616 1.00 95.94 90 TYR A N 1
ATOM 734 C CA . TYR A 1 90 ? 8.457 -3.237 2.853 1.00 95.94 90 TYR A CA 1
ATOM 735 C C . TYR A 1 90 ? 9.722 -3.933 2.337 1.00 95.94 90 TYR A C 1
ATOM 737 O O . TYR A 1 90 ? 10.370 -4.714 3.033 1.00 95.94 90 TYR A O 1
ATOM 745 N N . MET A 1 91 ? 10.064 -3.651 1.079 1.00 93.12 91 MET A N 1
ATOM 746 C CA . MET A 1 91 ? 11.149 -4.324 0.347 1.00 93.12 91 MET A CA 1
ATOM 747 C C . MET A 1 91 ? 12.555 -4.249 0.975 1.00 93.12 91 MET A C 1
ATOM 749 O O . MET A 1 91 ? 13.319 -5.187 0.761 1.00 93.12 91 MET A O 1
ATOM 753 N N . PRO A 1 92 ? 12.940 -3.203 1.738 1.00 93.19 92 PRO A N 1
ATOM 754 C CA . PRO A 1 92 ? 14.236 -3.182 2.427 1.00 93.19 92 PRO A CA 1
ATOM 755 C C . PRO A 1 92 ? 14.389 -4.230 3.539 1.00 93.19 92 PRO A C 1
ATOM 757 O O . PRO A 1 92 ? 15.508 -4.504 3.967 1.00 93.19 92 PRO A O 1
ATOM 760 N N . MET A 1 93 ? 13.290 -4.799 4.039 1.00 93.56 93 MET A N 1
ATOM 761 C CA . MET A 1 93 ? 13.322 -5.850 5.055 1.00 93.56 93 MET A CA 1
ATOM 762 C C . MET A 1 93 ? 13.386 -7.240 4.409 1.00 93.56 93 MET A C 1
ATOM 764 O O . MET A 1 93 ? 12.919 -7.455 3.293 1.00 93.56 93 MET A O 1
ATOM 768 N N . ASN A 1 94 ? 13.921 -8.228 5.128 1.00 95.50 94 ASN A N 1
ATOM 769 C CA . ASN A 1 94 ? 13.715 -9.629 4.768 1.00 95.50 94 ASN A CA 1
ATOM 770 C C . ASN A 1 94 ? 12.208 -9.969 4.788 1.00 95.50 94 ASN A C 1
ATOM 772 O O . ASN A 1 94 ? 11.524 -9.743 5.787 1.00 95.50 94 ASN A O 1
ATOM 776 N N . GLN A 1 95 ? 11.694 -10.531 3.694 1.00 94.75 95 GLN A N 1
ATOM 777 C CA . GLN A 1 95 ? 10.250 -10.711 3.513 1.00 94.75 95 GLN A CA 1
ATOM 778 C C . GLN A 1 95 ? 9.646 -11.800 4.412 1.00 94.75 95 GLN A C 1
ATOM 780 O O . GLN A 1 95 ? 8.506 -11.660 4.842 1.00 94.75 95 GLN A O 1
ATOM 785 N N . GLU A 1 96 ? 10.407 -12.827 4.798 1.00 96.12 96 GLU A N 1
ATOM 786 C CA . GLU A 1 96 ? 9.940 -13.820 5.777 1.00 96.12 96 GLU A CA 1
ATOM 787 C C . GLU A 1 96 ? 9.788 -13.208 7.175 1.00 96.12 96 GLU A C 1
ATOM 789 O O . GLU A 1 96 ? 8.870 -13.555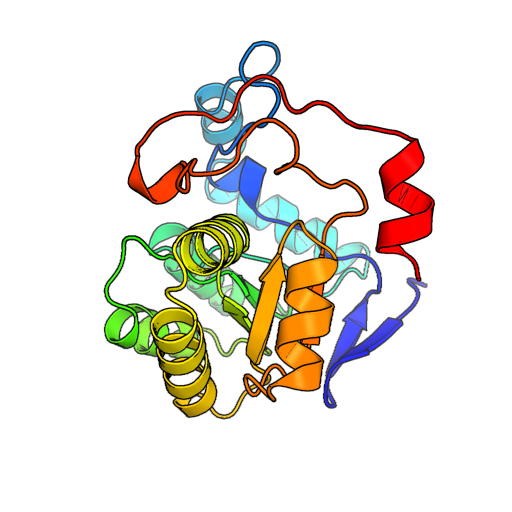 7.918 1.00 96.12 96 GLU A O 1
ATOM 794 N N . VAL A 1 97 ? 10.684 -12.282 7.543 1.00 95.88 97 VAL A N 1
ATOM 795 C CA . VAL A 1 97 ? 10.560 -11.506 8.787 1.00 95.88 97 VAL A CA 1
ATOM 796 C C . VAL A 1 97 ? 9.323 -10.613 8.724 1.00 95.88 97 VAL A C 1
ATOM 798 O O . VAL A 1 97 ? 8.535 -10.613 9.667 1.00 95.88 97 VAL A O 1
ATOM 801 N N . SER A 1 98 ? 9.129 -9.905 7.607 1.00 95.00 98 SER A N 1
ATOM 802 C CA . SER A 1 98 ? 7.974 -9.024 7.402 1.00 95.00 98 SER A CA 1
ATOM 803 C C . SER A 1 98 ? 6.651 -9.789 7.501 1.00 95.00 98 SER A C 1
ATOM 805 O O . SER A 1 98 ? 5.750 -9.344 8.204 1.00 95.00 98 SER A O 1
ATOM 807 N N . ILE A 1 99 ? 6.553 -10.985 6.905 1.00 97.25 99 ILE A N 1
ATOM 808 C CA . ILE A 1 99 ? 5.372 -11.858 7.016 1.00 97.25 99 ILE A CA 1
ATOM 809 C C . ILE A 1 99 ? 5.048 -12.196 8.469 1.00 97.25 99 ILE A C 1
ATOM 811 O O . ILE A 1 99 ? 3.901 -12.046 8.888 1.00 97.25 99 ILE A O 1
ATOM 815 N N . ARG A 1 100 ? 6.049 -12.622 9.252 1.00 96.75 100 ARG A N 1
ATOM 816 C CA . ARG A 1 100 ? 5.836 -12.956 10.668 1.00 96.75 100 ARG A CA 1
ATOM 817 C C . ARG A 1 100 ? 5.352 -11.749 11.468 1.00 96.75 100 ARG A C 1
ATOM 819 O O . ARG A 1 100 ? 4.468 -11.906 12.297 1.00 96.75 100 ARG A O 1
ATOM 826 N N . GLN A 1 101 ? 5.895 -10.563 11.196 1.00 96.81 101 GLN A N 1
ATOM 827 C CA . GLN A 1 101 ? 5.485 -9.325 11.864 1.00 96.81 101 GLN A CA 1
ATOM 828 C C . GLN A 1 101 ? 4.076 -8.881 11.459 1.00 96.81 101 GLN A C 1
ATOM 830 O O . GLN A 1 101 ? 3.275 -8.536 12.321 1.00 96.81 101 GLN A O 1
ATOM 835 N N . MET A 1 102 ? 3.747 -8.926 10.165 1.00 97.50 102 MET A N 1
ATOM 836 C CA . MET A 1 102 ? 2.401 -8.624 9.674 1.00 97.50 102 MET A CA 1
ATOM 837 C C . MET A 1 102 ? 1.359 -9.573 10.268 1.00 97.50 102 MET A C 1
ATOM 839 O O . MET A 1 102 ? 0.278 -9.125 10.634 1.00 97.50 102 MET A O 1
ATOM 843 N N . ALA A 1 103 ? 1.677 -10.862 10.415 1.00 97.00 103 ALA A N 1
ATOM 844 C CA . ALA A 1 103 ? 0.757 -11.836 10.997 1.00 97.00 103 ALA A CA 1
ATOM 845 C C . ALA A 1 103 ? 0.320 -11.483 12.435 1.00 97.00 103 ALA A C 1
ATOM 847 O O . ALA A 1 103 ? -0.779 -11.859 12.829 1.00 97.00 103 ALA A O 1
ATOM 848 N N . GLU A 1 104 ? 1.119 -10.721 13.197 1.00 96.38 104 GLU A N 1
ATOM 849 C CA . GLU A 1 104 ? 0.762 -10.283 14.559 1.00 96.38 104 GLU A CA 1
ATOM 850 C C . GLU A 1 104 ? -0.423 -9.308 14.611 1.00 96.38 104 GLU A C 1
AT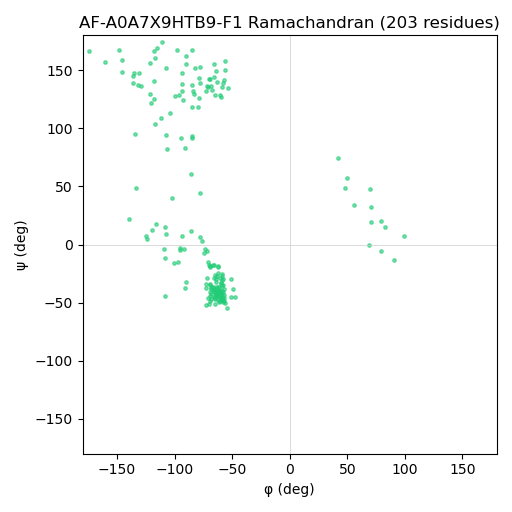OM 852 O O . GLU A 1 104 ? -0.988 -9.105 15.685 1.00 96.38 104 GLU A O 1
ATOM 857 N N . VAL A 1 105 ? -0.777 -8.681 13.486 1.00 97.38 105 VAL A N 1
ATOM 858 C CA . VAL A 1 105 ? -1.832 -7.655 13.407 1.00 97.38 105 VAL A CA 1
ATOM 859 C C . VAL A 1 105 ? -2.975 -8.035 12.459 1.00 97.38 105 VAL A C 1
ATOM 861 O O . VAL A 1 105 ? -3.810 -7.191 12.134 1.00 97.38 105 VAL A O 1
ATOM 864 N N . GLU A 1 106 ? -3.024 -9.303 12.040 1.00 97.62 106 GLU A N 1
ATOM 865 C CA . GLU A 1 106 ? -4.139 -9.917 11.299 1.00 97.62 106 GLU A CA 1
ATOM 866 C C . GLU A 1 106 ? -4.618 -9.108 10.068 1.00 97.62 106 GLU A C 1
ATOM 868 O O . GLU A 1 106 ? -5.789 -8.717 9.980 1.00 97.62 106 GLU A O 1
ATOM 873 N N . PRO A 1 107 ? -3.738 -8.811 9.092 1.00 98.44 107 PRO A N 1
ATOM 874 C CA . PRO A 1 107 ? -4.141 -8.097 7.889 1.00 98.44 107 PRO A CA 1
ATOM 875 C C . PRO A 1 107 ? -5.100 -8.919 7.033 1.00 98.44 107 PRO A C 1
ATOM 877 O O . PRO A 1 107 ? -5.079 -10.147 7.030 1.00 98.44 107 PRO A O 1
ATOM 880 N N . ILE A 1 108 ? -5.901 -8.216 6.236 1.00 98.69 108 ILE A N 1
ATOM 881 C CA . ILE A 1 108 ? -6.845 -8.824 5.290 1.00 98.69 108 ILE A CA 1
ATOM 882 C C . ILE A 1 108 ? -6.269 -8.943 3.876 1.00 98.69 108 ILE A C 1
ATOM 884 O O . ILE A 1 108 ? -6.927 -9.488 2.998 1.00 98.69 108 ILE A O 1
ATOM 888 N N . GLY A 1 109 ? -5.068 -8.415 3.636 1.00 98.69 109 GLY A N 1
ATOM 889 C CA . GLY A 1 109 ? -4.356 -8.546 2.372 1.00 98.69 109 GLY A CA 1
ATOM 890 C C . GLY A 1 109 ? -2.951 -7.955 2.437 1.00 98.69 109 GLY A C 1
ATOM 891 O O . GLY A 1 109 ? -2.606 -7.214 3.359 1.00 98.69 109 GLY A O 1
ATOM 892 N N . VAL A 1 110 ? -2.139 -8.273 1.437 1.00 98.75 110 VAL A N 1
ATOM 893 C CA . VAL A 1 110 ? -0.787 -7.726 1.258 1.00 98.75 110 VAL A CA 1
ATOM 894 C C . VAL A 1 110 ? -0.502 -7.578 -0.228 1.00 98.75 110 VAL A C 1
ATOM 896 O O . VAL A 1 110 ? -1.010 -8.363 -1.017 1.00 98.75 110 VAL A O 1
ATOM 899 N N . TYR A 1 111 ? 0.290 -6.596 -0.645 1.00 98.62 111 TYR A N 1
ATOM 900 C CA . TYR A 1 111 ? 0.691 -6.456 -2.041 1.00 98.62 111 TYR A CA 1
ATOM 901 C C . TYR A 1 111 ? 2.179 -6.148 -2.209 1.00 98.62 111 TYR A C 1
ATOM 903 O O . TYR A 1 111 ? 2.798 -5.464 -1.387 1.00 98.62 111 TYR A O 1
ATOM 911 N N . HIS A 1 112 ? 2.755 -6.641 -3.308 1.00 98.25 112 HIS A N 1
ATOM 912 C CA . HIS A 1 112 ? 4.134 -6.336 -3.688 1.00 98.25 112 HIS A CA 1
ATOM 913 C C . HIS A 1 112 ? 4.272 -4.853 -4.072 1.00 98.25 112 HIS A C 1
ATOM 915 O O . HIS A 1 112 ? 3.448 -4.311 -4.810 1.00 98.25 112 HIS A O 1
ATOM 921 N N . GLN A 1 113 ? 5.302 -4.178 -3.556 1.00 97.06 113 GLN A N 1
ATOM 922 C CA . GLN A 1 113 ? 5.428 -2.721 -3.636 1.00 97.06 113 GLN A CA 1
ATOM 923 C C . GLN A 1 113 ? 5.593 -2.224 -5.075 1.00 97.06 113 GLN A C 1
ATOM 925 O O . GLN A 1 113 ? 6.495 -2.659 -5.786 1.00 97.06 113 GLN A O 1
ATOM 930 N N . GLY A 1 114 ? 4.775 -1.245 -5.476 1.00 95.81 114 GLY A N 1
ATOM 931 C CA . GLY A 1 114 ? 4.635 -0.900 -6.892 1.00 95.81 114 GLY A CA 1
ATOM 932 C C . GLY A 1 114 ? 5.901 -0.426 -7.595 1.00 95.81 114 GLY A C 1
ATOM 933 O O . GLY A 1 114 ? 6.178 -0.860 -8.704 1.00 95.81 114 GLY A O 1
ATOM 934 N N . THR A 1 115 ? 6.729 0.400 -6.947 1.00 94.56 115 THR A N 1
ATOM 935 C CA . THR A 1 115 ? 7.989 0.834 -7.584 1.00 94.56 115 THR A CA 1
ATOM 936 C C . THR A 1 115 ? 8.958 -0.330 -7.772 1.00 94.56 115 THR A C 1
ATOM 938 O O . THR A 1 115 ? 9.676 -0.370 -8.766 1.00 94.56 115 THR A O 1
ATOM 941 N N . THR A 1 116 ? 9.000 -1.265 -6.826 1.00 96.44 116 THR A N 1
ATOM 942 C CA . THR A 1 116 ? 9.841 -2.454 -6.931 1.00 96.44 116 THR A CA 1
ATOM 943 C C . THR A 1 116 ? 9.292 -3.437 -7.961 1.00 96.44 116 THR A C 1
ATOM 945 O O . THR A 1 116 ? 10.094 -3.996 -8.701 1.00 96.44 116 THR A O 1
ATOM 948 N N . THR A 1 117 ? 7.967 -3.601 -8.080 1.00 97.81 117 THR A N 1
ATOM 949 C CA . THR A 1 117 ? 7.355 -4.345 -9.197 1.00 97.81 117 THR A CA 1
ATOM 950 C C . THR A 1 117 ? 7.830 -3.782 -10.532 1.00 97.81 117 THR A C 1
ATOM 952 O O . THR A 1 117 ? 8.407 -4.515 -11.331 1.00 97.81 117 THR A O 1
ATOM 955 N N . ASP A 1 118 ? 7.650 -2.474 -10.740 1.00 97.06 118 ASP A N 1
ATOM 956 C CA . ASP A 1 118 ? 7.983 -1.813 -12.003 1.00 97.06 118 ASP A CA 1
ATOM 957 C C . ASP A 1 118 ? 9.479 -1.946 -12.316 1.00 97.06 118 ASP A C 1
ATOM 959 O O . ASP A 1 118 ? 9.857 -2.324 -13.420 1.00 97.06 118 ASP A O 1
ATOM 963 N N . TYR A 1 119 ? 10.341 -1.715 -11.319 1.00 96.69 119 TYR A N 1
ATOM 964 C CA . TYR A 1 119 ? 11.787 -1.874 -11.469 1.00 96.69 119 TYR A CA 1
ATOM 965 C C . TYR A 1 119 ? 12.179 -3.301 -11.875 1.00 96.69 119 TYR A C 1
ATOM 967 O O . TYR A 1 119 ? 12.976 -3.483 -12.793 1.00 96.69 119 TYR A O 1
ATOM 975 N N . CYS A 1 120 ? 11.642 -4.321 -11.200 1.00 97.31 120 CYS A N 1
ATOM 976 C CA . CYS A 1 120 ? 11.945 -5.710 -11.530 1.00 97.31 120 CYS A CA 1
ATOM 977 C C . CYS A 1 120 ? 11.441 -6.070 -12.932 1.00 97.31 120 CYS A C 1
ATOM 979 O O . CYS A 1 120 ? 12.161 -6.734 -13.675 1.00 97.31 120 CYS A O 1
ATOM 981 N N . PHE A 1 121 ? 10.257 -5.594 -13.323 1.00 97.50 121 PHE A N 1
ATOM 982 C CA . PHE A 1 121 ? 9.710 -5.811 -14.660 1.00 97.50 121 PHE A CA 1
ATOM 983 C C . PHE A 1 121 ? 10.619 -5.227 -15.750 1.00 97.50 121 PHE A C 1
ATOM 985 O O . PHE A 1 121 ? 11.035 -5.941 -16.658 1.00 97.50 121 PHE A O 1
ATOM 992 N N . GLU A 1 122 ? 11.051 -3.975 -15.592 1.00 96.25 122 GLU A N 1
ATOM 993 C CA . GLU A 1 122 ? 11.977 -3.288 -16.510 1.00 96.25 122 GLU A CA 1
ATOM 994 C C . GLU A 1 122 ? 13.356 -3.969 -16.599 1.00 96.25 122 GLU A C 1
ATOM 996 O O . GLU A 1 122 ? 14.079 -3.835 -17.587 1.00 96.25 122 GLU A O 1
ATOM 1001 N N . LYS A 1 123 ? 13.749 -4.718 -15.562 1.00 97.12 123 LYS A N 1
ATOM 1002 C CA . LYS A 1 123 ? 14.989 -5.508 -15.536 1.00 97.12 123 LYS A CA 1
ATOM 1003 C C . LYS A 1 123 ? 14.810 -6.957 -15.982 1.00 97.12 123 LYS A C 1
ATOM 1005 O O . LYS A 1 123 ? 15.774 -7.715 -15.895 1.00 97.12 123 LYS A O 1
ATOM 1010 N N . ASN A 1 124 ? 13.634 -7.339 -16.482 1.00 96.75 124 ASN A N 1
ATOM 1011 C CA . ASN A 1 124 ? 13.289 -8.722 -16.825 1.00 96.75 124 ASN A CA 1
ATOM 1012 C C . ASN A 1 124 ? 13.471 -9.691 -15.638 1.00 96.75 124 ASN A C 1
ATOM 1014 O O . ASN A 1 124 ? 13.853 -10.845 -15.803 1.00 96.75 124 ASN A O 1
ATOM 1018 N N . GLN A 1 125 ? 13.209 -9.216 -14.419 1.00 97.50 125 GLN A N 1
ATOM 1019 C CA . GLN A 1 125 ? 13.318 -9.964 -13.162 1.00 97.50 125 GLN A CA 1
ATOM 1020 C C . GLN A 1 125 ? 11.940 -10.415 -12.653 1.00 97.50 125 GLN A C 1
ATOM 1022 O O . GLN A 1 125 ? 11.656 -10.357 -11.456 1.00 97.50 125 GLN A O 1
ATOM 1027 N N . VAL A 1 126 ? 11.066 -10.855 -13.560 1.00 97.62 126 VAL A N 1
ATOM 1028 C CA . VAL A 1 126 ? 9.690 -11.276 -13.242 1.00 97.62 126 VAL A CA 1
ATOM 1029 C C . VAL A 1 126 ? 9.663 -12.430 -12.234 1.00 97.62 126 VAL A C 1
ATOM 1031 O O . VAL A 1 126 ? 8.831 -12.438 -11.327 1.00 97.62 126 VAL A O 1
ATOM 1034 N N . ASP A 1 127 ? 10.621 -13.354 -12.312 1.00 98.06 127 ASP A N 1
ATOM 1035 C CA . ASP A 1 127 ? 10.719 -14.480 -11.376 1.00 98.06 127 ASP A CA 1
ATOM 1036 C C . ASP A 1 127 ? 10.892 -14.030 -9.919 1.00 98.06 127 ASP A C 1
ATOM 1038 O O . ASP A 1 127 ? 10.358 -14.665 -9.010 1.00 98.06 127 ASP A O 1
ATOM 1042 N N . ALA A 1 128 ? 11.572 -12.902 -9.679 1.00 97.00 128 ALA A N 1
ATOM 1043 C CA . ALA A 1 128 ? 11.710 -12.341 -8.336 1.00 97.00 128 ALA A CA 1
ATOM 1044 C C . ALA A 1 128 ? 10.367 -11.815 -7.800 1.00 97.00 128 ALA A C 1
ATOM 1046 O O . ALA A 1 128 ? 10.056 -11.989 -6.621 1.00 97.00 128 ALA A O 1
ATOM 1047 N N . ILE A 1 129 ? 9.547 -11.222 -8.674 1.00 97.75 129 ILE A N 1
ATOM 1048 C CA . ILE A 1 129 ? 8.196 -10.760 -8.333 1.00 97.75 129 ILE A CA 1
ATOM 1049 C C . ILE A 1 129 ? 7.321 -11.969 -7.976 1.00 97.75 129 ILE A C 1
ATOM 1051 O O . ILE A 1 129 ? 6.737 -12.009 -6.892 1.00 97.75 129 ILE A O 1
ATOM 1055 N N . LYS A 1 130 ? 7.296 -12.994 -8.841 1.00 98.31 130 LYS A N 1
ATOM 1056 C CA . LYS A 1 130 ? 6.537 -14.240 -8.628 1.00 98.31 130 LYS A CA 1
ATOM 1057 C C . LYS A 1 130 ? 6.961 -14.960 -7.345 1.00 98.31 130 LYS A C 1
ATOM 1059 O O . LYS A 1 130 ? 6.110 -15.448 -6.601 1.00 98.31 130 LYS A O 1
ATOM 1064 N N . ALA A 1 131 ? 8.260 -14.993 -7.046 1.00 97.75 131 ALA A N 1
ATOM 1065 C CA . ALA A 1 131 ? 8.778 -15.574 -5.810 1.00 97.75 131 ALA A CA 1
ATOM 1066 C C . ALA A 1 131 ? 8.253 -14.845 -4.561 1.00 97.75 131 ALA A C 1
ATOM 1068 O O . ALA A 1 131 ? 7.815 -15.504 -3.617 1.00 97.75 131 ALA A O 1
ATOM 1069 N N . ASN A 1 132 ? 8.224 -13.506 -4.571 1.00 97.50 132 ASN A N 1
ATOM 1070 C CA . ASN A 1 132 ? 7.657 -12.720 -3.472 1.00 97.50 132 ASN A CA 1
ATOM 1071 C C . ASN A 1 132 ? 6.145 -12.944 -3.325 1.00 97.50 132 ASN A C 1
ATOM 1073 O O . ASN A 1 132 ? 5.676 -13.166 -2.212 1.00 97.50 132 ASN A O 1
ATOM 1077 N N . ILE A 1 133 ? 5.386 -12.956 -4.427 1.00 98.25 133 ILE A N 1
ATOM 1078 C CA . ILE A 1 133 ? 3.938 -13.242 -4.404 1.00 98.25 133 ILE A CA 1
ATOM 1079 C C . ILE A 1 133 ? 3.676 -14.616 -3.778 1.00 98.25 133 ILE A C 1
ATOM 1081 O O . ILE A 1 133 ? 2.874 -14.739 -2.851 1.00 98.25 133 ILE A O 1
ATOM 1085 N N . LYS A 1 134 ? 4.397 -15.649 -4.234 1.00 98.31 134 LYS A N 1
ATOM 1086 C CA . LYS A 1 134 ? 4.297 -17.006 -3.683 1.00 98.31 134 LYS A CA 1
ATOM 1087 C C . LYS A 1 134 ? 4.609 -17.034 -2.188 1.00 98.31 134 LYS A C 1
ATOM 1089 O O . LYS A 1 134 ? 3.928 -17.731 -1.438 1.00 98.31 134 LYS A O 1
ATOM 1094 N N . LEU A 1 135 ? 5.618 -16.280 -1.756 1.00 98.06 135 LEU A N 1
ATOM 1095 C CA . LEU A 1 135 ? 5.980 -16.167 -0.351 1.00 98.06 135 LEU A CA 1
ATOM 1096 C C . LEU A 1 135 ? 4.859 -15.497 0.462 1.00 98.06 135 LEU A C 1
ATOM 1098 O O . LEU A 1 135 ? 4.465 -16.036 1.493 1.00 98.06 135 LEU A O 1
ATOM 1102 N N . TYR A 1 136 ? 4.270 -14.396 -0.009 1.00 98.25 136 TYR A N 1
ATOM 1103 C CA . TYR A 1 136 ? 3.147 -13.750 0.681 1.00 98.25 136 TYR A CA 1
ATOM 1104 C C . TYR A 1 136 ? 1.901 -14.639 0.755 1.00 98.25 136 TYR A C 1
ATOM 1106 O O . TYR A 1 136 ? 1.203 -14.615 1.767 1.00 98.25 136 TYR A O 1
ATOM 1114 N N . LYS A 1 137 ? 1.653 -15.496 -0.247 1.00 98.12 137 LYS A N 1
ATOM 1115 C CA . LYS A 1 137 ? 0.510 -16.429 -0.218 1.00 98.12 137 LYS A CA 1
ATOM 1116 C C . LYS A 1 137 ? 0.584 -17.427 0.939 1.00 98.12 137 LYS A C 1
ATOM 1118 O O . LYS A 1 137 ? -0.449 -17.957 1.342 1.00 98.12 137 LYS A O 1
ATOM 1123 N N . THR A 1 138 ? 1.762 -17.649 1.529 1.00 98.06 138 THR A N 1
ATOM 1124 C CA . THR A 1 138 ? 1.901 -18.492 2.732 1.00 98.06 138 THR A CA 1
ATOM 1125 C C . THR A 1 138 ? 1.139 -17.947 3.945 1.00 98.06 138 THR A C 1
ATOM 1127 O O . THR A 1 138 ? 0.837 -18.712 4.856 1.00 98.06 138 THR A O 1
ATOM 1130 N N . MET A 1 139 ? 0.768 -16.660 3.942 1.00 97.75 139 MET A N 1
ATOM 1131 C CA . MET A 1 139 ? -0.077 -16.045 4.971 1.00 97.75 139 MET A CA 1
ATOM 1132 C C . MET A 1 139 ? -1.542 -16.502 4.912 1.00 97.75 139 MET A C 1
ATOM 1134 O O . MET A 1 139 ? -2.282 -16.263 5.860 1.00 97.75 139 MET A O 1
ATOM 1138 N N . GLY A 1 140 ? -1.983 -17.125 3.811 1.00 97.94 140 GLY A N 1
ATOM 1139 C CA . GLY A 1 140 ? -3.378 -17.543 3.640 1.00 97.94 140 GLY A CA 1
ATOM 1140 C C . GLY A 1 140 ? -4.367 -16.385 3.449 1.00 97.94 140 GLY A C 1
ATOM 1141 O O . GLY A 1 140 ? -5.563 -16.569 3.655 1.00 97.94 140 GLY A O 1
ATOM 1142 N N . ILE A 1 141 ? -3.877 -15.204 3.060 1.00 98.38 141 ILE A N 1
ATOM 1143 C CA . ILE A 1 141 ? -4.673 -14.002 2.764 1.00 98.38 141 ILE A CA 1
ATOM 1144 C C . ILE A 1 141 ? -4.501 -13.601 1.289 1.00 98.38 141 ILE A C 1
ATOM 1146 O O . ILE A 1 141 ? -3.512 -14.010 0.675 1.00 98.38 141 ILE A O 1
ATOM 1150 N N . PRO A 1 142 ? -5.416 -12.796 0.716 1.00 98.69 142 PRO A N 1
ATOM 1151 C CA . PRO A 1 142 ? -5.261 -12.254 -0.631 1.00 98.69 142 PRO A CA 1
ATOM 1152 C C . PRO A 1 142 ? -3.927 -11.521 -0.820 1.00 98.69 142 PRO A C 1
ATOM 1154 O O . PRO A 1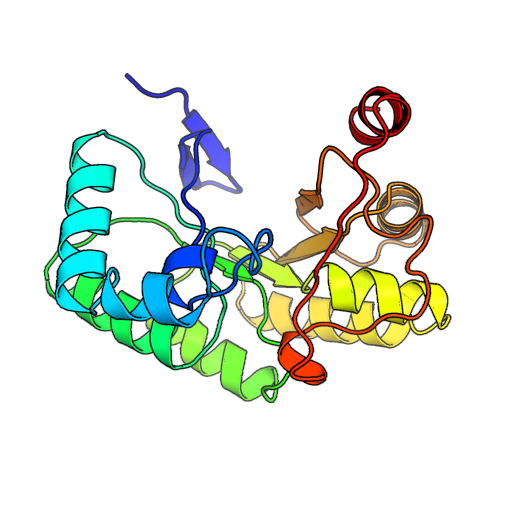 142 ? -3.542 -10.685 0.007 1.00 98.69 142 PRO A O 1
ATOM 1157 N N . VAL A 1 143 ? -3.254 -11.795 -1.937 1.00 98.75 143 VAL A N 1
ATOM 1158 C CA . VAL A 1 143 ? -1.972 -11.188 -2.309 1.00 98.75 143 VAL A CA 1
ATOM 1159 C C . VAL A 1 143 ? -2.118 -10.398 -3.595 1.00 98.75 143 VAL A C 1
ATOM 1161 O O . VAL A 1 143 ? -2.526 -10.939 -4.613 1.00 98.75 143 VAL A O 1
ATOM 1164 N N . GLY A 1 144 ? -1.739 -9.127 -3.575 1.00 98.50 144 GLY A N 1
ATOM 1165 C CA . GLY A 1 144 ? -1.823 -8.254 -4.73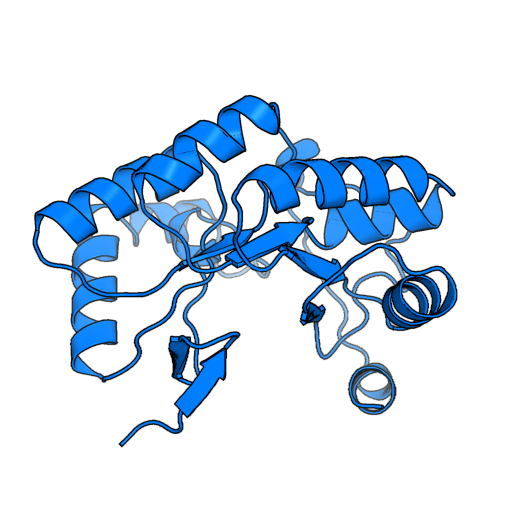1 1.00 98.50 144 GLY A CA 1
ATOM 1166 C C . GLY A 1 144 ? -0.483 -7.841 -5.322 1.00 98.50 144 GLY A C 1
ATOM 1167 O O . GLY A 1 144 ? 0.594 -8.073 -4.763 1.00 98.50 144 GLY A O 1
ATOM 1168 N N . VAL A 1 145 ? -0.566 -7.147 -6.450 1.00 98.62 145 VAL A N 1
ATOM 1169 C CA . VAL A 1 145 ? 0.571 -6.497 -7.103 1.00 98.62 145 VAL A CA 1
ATOM 1170 C C . VAL A 1 145 ? 0.301 -5.003 -7.198 1.00 98.62 145 VAL A C 1
ATOM 1172 O O . VAL A 1 145 ? -0.694 -4.563 -7.773 1.00 98.62 145 VAL A O 1
ATOM 1175 N N . GLY A 1 146 ? 1.195 -4.209 -6.614 1.00 97.94 146 GLY A N 1
ATOM 1176 C CA . GLY A 1 146 ? 1.251 -2.781 -6.880 1.00 97.94 146 GLY A CA 1
ATOM 1177 C C . GLY A 1 146 ? 1.958 -2.523 -8.206 1.00 97.94 146 GLY A C 1
ATOM 1178 O O . GLY A 1 146 ? 2.945 -3.197 -8.505 1.00 97.94 146 GLY A O 1
ATOM 1179 N N . THR A 1 147 ? 1.513 -1.532 -8.972 1.00 96.81 147 THR A N 1
ATOM 1180 C CA . THR A 1 147 ? 2.227 -1.048 -10.165 1.00 96.81 147 THR A CA 1
ATOM 1181 C C . THR A 1 147 ? 1.754 0.350 -10.556 1.00 96.81 147 THR A C 1
ATOM 1183 O O . THR A 1 147 ? 0.646 0.771 -10.213 1.00 96.81 147 THR A O 1
ATOM 1186 N N . HIS A 1 148 ? 2.594 1.084 -11.282 1.00 94.56 148 HIS A N 1
ATOM 1187 C CA . HIS A 1 148 ? 2.203 2.333 -11.936 1.00 94.56 148 HIS A CA 1
ATOM 1188 C C . HIS A 1 148 ? 2.117 2.175 -13.456 1.00 94.56 148 HIS A C 1
ATOM 1190 O O . HIS A 1 148 ? 2.123 3.182 -14.157 1.00 94.56 148 HIS A O 1
ATOM 1196 N N . ARG A 1 149 ? 2.093 0.948 -13.985 1.00 92.88 149 ARG A N 1
ATOM 1197 C CA . ARG A 1 149 ? 2.109 0.697 -15.425 1.00 92.88 149 ARG A CA 1
ATOM 1198 C C . ARG A 1 149 ? 1.021 -0.311 -15.820 1.00 92.88 149 ARG A C 1
ATOM 1200 O O . ARG A 1 149 ? 0.870 -1.318 -15.131 1.00 92.88 149 ARG A O 1
ATOM 1207 N N . PRO A 1 150 ? 0.286 -0.078 -16.919 1.00 92.62 150 PRO A N 1
ATOM 1208 C CA . PRO A 1 150 ? -0.765 -0.994 -17.362 1.00 92.62 150 PRO A CA 1
ATOM 1209 C C . PRO A 1 150 ? -0.188 -2.286 -17.966 1.00 92.62 150 PRO A C 1
ATOM 1211 O O . PRO A 1 150 ? -0.709 -3.370 -17.724 1.00 92.62 150 PRO A O 1
ATOM 1214 N N . ASP A 1 151 ? 0.956 -2.204 -18.650 1.00 94.38 151 ASP A N 1
ATOM 1215 C CA . ASP A 1 151 ? 1.632 -3.352 -19.272 1.00 94.38 151 ASP A CA 1
ATOM 1216 C C . ASP A 1 151 ? 2.112 -4.410 -18.261 1.00 94.38 151 ASP A C 1
ATOM 1218 O O . ASP A 1 151 ? 2.178 -5.598 -18.579 1.00 94.38 151 ASP A O 1
ATOM 1222 N N . VAL A 1 152 ? 2.391 -4.003 -17.020 1.00 96.44 152 VAL A N 1
ATOM 1223 C CA . VAL A 1 152 ? 2.671 -4.923 -15.907 1.00 96.44 152 VAL A CA 1
ATOM 1224 C C . VAL A 1 152 ? 1.433 -5.747 -15.547 1.00 96.44 152 VAL A C 1
ATOM 1226 O O . VAL A 1 152 ? 1.565 -6.936 -15.266 1.00 96.44 152 VAL A O 1
ATOM 1229 N N . ILE A 1 153 ? 0.238 -5.150 -15.571 1.00 95.75 153 ILE A N 1
ATOM 1230 C CA . ILE A 1 153 ? -1.026 -5.848 -15.282 1.00 95.75 153 ILE A CA 1
ATOM 1231 C C . ILE A 1 153 ? -1.316 -6.853 -16.397 1.00 95.75 153 ILE A C 1
ATOM 1233 O O . ILE A 1 153 ? -1.571 -8.021 -16.119 1.00 95.75 153 ILE A O 1
ATOM 1237 N N . GLU A 1 154 ? -1.181 -6.435 -17.659 1.00 95.69 154 GLU A N 1
ATOM 1238 C CA . GLU A 1 154 ? -1.347 -7.325 -18.814 1.00 95.69 154 GLU A CA 1
ATOM 1239 C C . GLU A 1 154 ? -0.396 -8.527 -18.759 1.00 95.69 154 GLU A C 1
ATOM 1241 O O . GLU A 1 154 ? -0.798 -9.659 -19.028 1.00 95.69 154 GLU A O 1
ATOM 1246 N N . ALA A 1 155 ? 0.874 -8.297 -18.405 1.00 97.56 155 ALA A N 1
ATOM 1247 C CA . ALA A 1 155 ? 1.844 -9.371 -18.233 1.00 97.56 155 ALA A CA 1
ATOM 1248 C C . ALA A 1 155 ? 1.488 -10.286 -17.053 1.00 97.56 155 ALA A C 1
ATOM 1250 O O . ALA A 1 155 ? 1.599 -11.507 -17.178 1.00 97.56 155 ALA A O 1
ATOM 1251 N N . CYS A 1 156 ? 1.030 -9.708 -15.940 1.00 97.62 156 CYS A N 1
ATOM 1252 C CA . CYS A 1 156 ? 0.608 -10.441 -14.752 1.00 97.62 156 CYS A CA 1
ATOM 1253 C C . CYS A 1 156 ? -0.547 -11.407 -15.050 1.00 97.62 156 CYS A C 1
ATOM 1255 O O . CYS A 1 156 ? -0.466 -12.574 -14.667 1.00 97.62 156 CYS A O 1
ATOM 1257 N N . GLU A 1 157 ? -1.564 -10.950 -15.786 1.00 96.88 157 GLU A N 1
ATOM 1258 C CA . GLU A 1 157 ? -2.703 -11.768 -16.226 1.00 96.88 157 GLU A CA 1
ATOM 1259 C C . GLU A 1 157 ? -2.290 -12.815 -17.270 1.00 96.88 157 GLU A C 1
ATOM 1261 O O . GLU A 1 157 ? -2.599 -13.998 -17.135 1.00 96.88 157 GLU A O 1
ATOM 1266 N N . ARG A 1 158 ? -1.548 -12.407 -18.310 1.00 97.81 158 ARG A N 1
ATOM 1267 C CA . ARG A 1 158 ? -1.142 -13.300 -19.410 1.00 97.81 158 ARG A CA 1
ATOM 1268 C C . ARG A 1 158 ? -0.271 -14.463 -18.939 1.00 97.81 158 ARG A C 1
ATOM 1270 O O . ARG A 1 158 ? -0.340 -15.550 -19.508 1.00 97.81 158 ARG A O 1
ATOM 1277 N N . GLU A 1 159 ? 0.594 -14.221 -17.962 1.00 97.50 159 GLU A N 1
ATOM 1278 C CA . GLU A 1 159 ? 1.599 -15.183 -17.498 1.00 97.50 159 GLU A CA 1
ATOM 1279 C C . GLU A 1 159 ? 1.281 -15.776 -16.121 1.00 97.50 159 GLU A C 1
ATOM 1281 O O . GLU A 1 159 ? 2.162 -16.416 -15.536 1.00 97.50 159 GLU A O 1
ATOM 1286 N N . ASP A 1 160 ? 0.079 -15.505 -15.601 1.00 96.88 160 ASP A N 1
ATOM 1287 C CA . ASP A 1 160 ? -0.421 -15.917 -14.288 1.00 96.88 160 ASP A CA 1
ATOM 1288 C C . ASP A 1 160 ? 0.636 -15.786 -13.182 1.00 96.88 160 ASP A C 1
ATOM 1290 O O . ASP A 1 160 ? 1.248 -16.751 -12.715 1.00 96.88 160 ASP A O 1
ATOM 1294 N N . TRP A 1 161 ? 0.907 -14.550 -12.758 1.00 98.06 161 TRP A N 1
ATOM 1295 C CA . TRP A 1 161 ? 1.850 -14.326 -11.656 1.00 98.06 161 TRP A CA 1
ATOM 1296 C C . TRP A 1 161 ? 1.257 -14.714 -10.290 1.00 98.06 161 TRP A C 1
ATOM 1298 O O . TRP A 1 161 ? 1.965 -14.656 -9.281 1.00 98.06 161 TRP A O 1
ATOM 1308 N N . GLY A 1 162 ? -0.020 -15.111 -10.245 1.00 97.19 162 GLY A N 1
ATOM 1309 C CA . GLY A 1 162 ? -0.740 -15.479 -9.032 1.00 97.19 162 GLY A CA 1
ATOM 1310 C C . GLY A 1 162 ? -1.240 -14.291 -8.206 1.00 97.19 162 GLY A C 1
ATOM 1311 O O . GLY A 1 162 ? -1.471 -14.458 -7.010 1.00 97.19 162 GLY A O 1
ATOM 1312 N N . ALA A 1 163 ? -1.377 -13.096 -8.784 1.00 98.19 163 ALA A N 1
ATOM 1313 C CA . ALA A 1 163 ? -1.976 -11.958 -8.089 1.00 98.19 163 ALA A CA 1
ATOM 1314 C C . ALA A 1 163 ? -3.492 -12.156 -7.915 1.00 98.19 163 ALA A C 1
ATOM 1316 O O . ALA A 1 163 ? -4.185 -12.545 -8.846 1.00 98.19 163 ALA A O 1
ATOM 1317 N N . ASP A 1 164 ? -4.008 -11.863 -6.725 1.00 98.56 164 ASP A N 1
ATOM 1318 C CA . ASP A 1 164 ? -5.439 -11.888 -6.420 1.00 98.56 164 ASP A CA 1
ATOM 1319 C C . ASP A 1 164 ? -6.081 -10.510 -6.686 1.00 98.56 164 ASP A C 1
ATOM 1321 O O . ASP A 1 164 ? -7.242 -10.420 -7.074 1.00 98.56 164 ASP A O 1
ATOM 1325 N N . PHE A 1 165 ? -5.334 -9.416 -6.493 1.00 98.38 165 PHE A N 1
ATOM 1326 C CA . PHE A 1 165 ? -5.798 -8.049 -6.753 1.00 98.38 165 PHE A CA 1
ATOM 1327 C C . PHE A 1 165 ? -4.664 -7.116 -7.196 1.00 98.38 165 PHE A C 1
ATOM 1329 O O . PHE A 1 165 ? -3.482 -7.412 -7.020 1.00 98.38 165 PHE A O 1
ATOM 1336 N N . TYR A 1 166 ? -5.022 -5.939 -7.705 1.00 97.69 166 TYR A N 1
ATOM 1337 C CA . TYR A 1 166 ? -4.065 -4.914 -8.118 1.00 97.69 166 TYR A CA 1
ATOM 1338 C C . TYR A 1 166 ? -4.226 -3.636 -7.301 1.00 97.69 166 TYR A C 1
ATOM 1340 O O . TYR A 1 166 ? -5.346 -3.211 -7.010 1.00 97.69 166 TYR A O 1
ATOM 1348 N N . LEU A 1 167 ? -3.102 -3.003 -6.960 1.00 96.94 167 LEU A N 1
ATOM 1349 C CA . LEU A 1 167 ? -3.085 -1.626 -6.475 1.00 96.94 167 LEU A CA 1
ATOM 1350 C C . LEU A 1 167 ? -2.414 -0.741 -7.524 1.00 96.94 167 LEU A C 1
ATOM 1352 O O . LEU A 1 167 ? -1.205 -0.816 -7.745 1.00 96.94 167 LEU A O 1
ATOM 1356 N N . THR A 1 168 ? -3.212 0.091 -8.181 1.00 93.50 168 THR A N 1
ATOM 1357 C CA . THR A 1 168 ? -2.778 0.859 -9.347 1.00 93.50 168 THR A CA 1
ATOM 1358 C C . THR A 1 168 ? -2.852 2.357 -9.086 1.00 93.50 168 THR A C 1
ATOM 1360 O O . THR A 1 168 ? -3.451 2.834 -8.119 1.00 93.50 168 THR A O 1
ATOM 1363 N N . CYS A 1 169 ? -2.216 3.119 -9.967 1.00 88.12 169 CYS A N 1
ATOM 1364 C CA . CYS A 1 169 ? -2.354 4.565 -10.029 1.00 88.12 169 CYS A CA 1
ATOM 1365 C C . CYS A 1 169 ? -3.183 4.940 -11.262 1.00 88.12 169 CYS A C 1
ATOM 1367 O O . CYS A 1 169 ? -3.121 4.259 -12.274 1.00 88.12 169 CYS A O 1
ATOM 1369 N N . LEU A 1 170 ? -3.892 6.069 -11.230 1.00 89.81 170 LEU A N 1
ATOM 1370 C CA . LEU A 1 170 ? -4.524 6.631 -12.435 1.00 89.81 170 LEU A CA 1
ATOM 1371 C C . LEU A 1 170 ? -3.522 7.330 -13.371 1.00 89.81 170 LEU A C 1
ATOM 1373 O O . LEU A 1 170 ? -3.921 7.931 -14.366 1.00 89.81 170 LEU A O 1
ATOM 1377 N N . HIS A 1 171 ? -2.233 7.287 -13.033 1.00 89.06 171 HIS A N 1
ATOM 1378 C CA . HIS A 1 171 ? -1.153 7.925 -13.769 1.00 89.06 171 HIS A CA 1
ATOM 1379 C C . HIS A 1 171 ? 0.037 6.982 -13.893 1.00 89.06 171 HIS A C 1
ATOM 1381 O O . HIS A 1 171 ? 0.434 6.336 -12.916 1.00 89.06 171 HIS A O 1
ATOM 1387 N N . ASN A 1 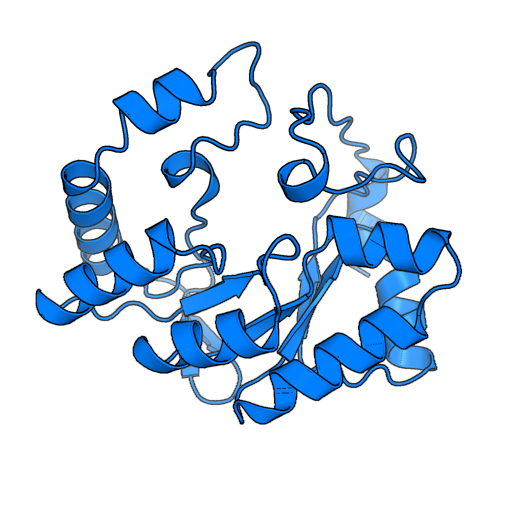172 ? 0.657 6.964 -15.071 1.00 89.50 172 ASN A N 1
ATOM 1388 C CA . ASN A 1 172 ? 1.867 6.204 -15.299 1.00 89.50 172 ASN A CA 1
ATOM 1389 C C . ASN A 1 172 ? 3.084 7.016 -14.863 1.00 89.50 172 ASN A C 1
ATOM 1391 O O . ASN A 1 172 ? 3.695 7.771 -15.622 1.00 89.50 172 ASN A O 1
ATOM 1395 N N . THR A 1 173 ? 3.462 6.819 -13.604 1.00 87.69 173 THR A N 1
ATOM 1396 C CA . THR A 1 173 ? 4.587 7.533 -12.996 1.00 87.69 173 THR A CA 1
ATOM 1397 C C . THR A 1 173 ? 5.967 6.987 -13.392 1.00 87.69 173 THR A C 1
ATOM 1399 O O . THR A 1 173 ? 6.978 7.441 -12.849 1.00 87.69 173 THR A O 1
ATOM 1402 N N . ARG A 1 174 ? 6.031 6.025 -14.329 1.00 89.44 174 ARG A N 1
ATOM 1403 C CA . ARG A 1 174 ? 7.276 5.411 -14.824 1.00 89.44 174 ARG A CA 1
ATOM 1404 C C . ARG A 1 174 ? 7.754 5.948 -16.169 1.00 89.44 174 ARG A C 1
ATOM 1406 O O . ARG A 1 174 ? 8.925 5.753 -16.476 1.00 89.44 174 ARG A O 1
ATOM 1413 N N . LYS A 1 175 ? 6.910 6.645 -16.941 1.00 87.75 175 LYS A N 1
ATOM 1414 C CA . LYS A 1 175 ? 7.207 7.079 -18.325 1.00 87.75 175 LYS A CA 1
ATOM 1415 C C . LYS A 1 175 ? 8.561 7.776 -18.519 1.00 87.75 175 LYS A C 1
ATOM 1417 O O . LYS A 1 175 ? 9.206 7.556 -19.535 1.00 87.75 175 LYS A O 1
ATOM 1422 N N . ASP A 1 176 ? 8.998 8.607 -17.575 1.00 87.62 176 ASP A N 1
ATOM 1423 C CA . ASP A 1 176 ? 10.287 9.315 -17.623 1.00 87.62 176 ASP A CA 1
ATOM 1424 C C . ASP A 1 176 ? 11.247 8.911 -16.491 1.00 87.62 176 ASP A C 1
ATOM 1426 O O . ASP A 1 176 ? 12.191 9.637 -16.182 1.00 87.62 176 ASP A O 1
ATOM 1430 N N . ARG A 1 177 ? 10.989 7.763 -15.852 1.00 87.25 177 ARG A N 1
ATOM 1431 C CA . ARG A 1 177 ? 11.643 7.312 -14.609 1.00 87.25 177 ARG A CA 1
ATOM 1432 C C . ARG A 1 177 ? 11.966 5.817 -14.612 1.00 87.25 177 ARG A C 1
ATOM 1434 O O . ARG A 1 177 ? 12.085 5.192 -13.555 1.00 87.25 177 ARG A O 1
ATOM 1441 N N . GLU A 1 178 ? 12.064 5.234 -15.800 1.00 89.38 178 GLU A N 1
ATOM 1442 C CA . GLU A 1 178 ? 12.412 3.830 -15.981 1.00 89.38 178 GLU A CA 1
ATOM 1443 C C . GLU A 1 178 ? 13.777 3.523 -15.343 1.00 89.38 178 GLU A C 1
ATOM 1445 O O . GLU A 1 178 ? 14.717 4.318 -15.390 1.00 89.38 178 GLU A O 1
ATOM 1450 N N . GLY A 1 179 ? 13.885 2.373 -14.687 1.00 89.56 179 GLY A N 1
ATOM 1451 C CA . GLY A 1 179 ? 15.070 1.945 -13.956 1.00 89.56 179 GLY A CA 1
ATOM 1452 C C . GLY A 1 179 ? 15.242 2.575 -12.571 1.00 89.56 179 GLY A C 1
ATOM 1453 O O . GLY A 1 179 ? 16.134 2.150 -11.835 1.00 89.56 179 GLY A O 1
ATOM 1454 N N . GLU A 1 180 ? 14.404 3.532 -12.157 1.00 91.44 180 GLU A N 1
ATOM 1455 C CA . GLU A 1 180 ? 14.478 4.073 -10.798 1.00 91.44 180 GLU A CA 1
ATOM 1456 C C . GLU A 1 180 ? 13.951 3.072 -9.765 1.00 91.44 180 GLU A C 1
ATOM 1458 O O . GLU A 1 180 ? 12.844 2.547 -9.901 1.00 91.44 180 GLU A O 1
ATOM 1463 N N . GLN A 1 181 ? 14.715 2.863 -8.693 1.00 91.69 181 GLN A N 1
ATOM 1464 C CA . GLN A 1 181 ? 14.314 2.043 -7.551 1.00 91.69 181 GLN A CA 1
ATOM 1465 C C . GLN A 1 181 ? 13.481 2.827 -6.528 1.00 91.69 181 GLN A C 1
ATOM 1467 O O . GLN A 1 181 ? 13.397 4.057 -6.540 1.00 91.69 181 GLN A O 1
ATOM 1472 N N . SER A 1 182 ? 12.863 2.094 -5.602 1.00 89.06 182 SER A N 1
ATOM 1473 C CA . SER A 1 182 ? 12.103 2.672 -4.495 1.00 89.06 182 SER A CA 1
ATOM 1474 C C . SER A 1 182 ? 12.946 3.624 -3.634 1.00 89.06 182 SER A C 1
ATOM 1476 O O . SER A 1 182 ? 14.106 3.347 -3.318 1.00 89.06 182 SER A O 1
ATOM 1478 N N . GLY A 1 183 ? 12.332 4.723 -3.184 1.00 87.50 183 GLY A N 1
ATOM 1479 C CA . GLY A 1 183 ? 12.937 5.628 -2.201 1.00 87.50 183 GLY A CA 1
ATOM 1480 C C . GLY A 1 183 ? 13.230 4.929 -0.870 1.00 87.50 183 GLY A C 1
ATOM 1481 O O . GLY A 1 183 ? 14.221 5.242 -0.225 1.00 87.50 183 GLY A O 1
ATOM 1482 N N . PHE A 1 184 ? 12.449 3.901 -0.516 1.00 86.94 184 PHE A N 1
ATOM 1483 C CA . PHE A 1 184 ? 12.705 3.068 0.665 1.00 86.94 184 PHE A CA 1
ATOM 1484 C C . PHE A 1 184 ? 14.013 2.264 0.565 1.00 86.94 184 PHE A C 1
ATOM 1486 O O . PHE A 1 184 ? 14.598 1.934 1.587 1.00 86.94 184 PHE A O 1
ATOM 1493 N N . LEU A 1 185 ? 14.480 1.957 -0.652 1.00 87.62 185 LEU A N 1
ATOM 1494 C CA . LEU A 1 185 ? 15.750 1.256 -0.886 1.00 87.62 185 LEU A CA 1
ATOM 1495 C C . LEU A 1 185 ? 16.921 2.227 -1.065 1.00 87.62 185 LEU A C 1
ATOM 1497 O O . LEU A 1 185 ? 18.033 1.948 -0.634 1.00 87.62 185 LEU A O 1
ATOM 1501 N N . THR A 1 186 ? 16.682 3.359 -1.728 1.00 89.19 186 THR A N 1
ATOM 1502 C CA . THR A 1 186 ? 17.751 4.283 -2.143 1.00 89.19 186 THR A CA 1
ATOM 1503 C C . THR A 1 186 ? 17.967 5.455 -1.188 1.00 89.19 186 THR A C 1
ATOM 1505 O O . THR A 1 186 ? 18.961 6.165 -1.323 1.00 89.19 186 THR A O 1
ATOM 1508 N N . GLY A 1 187 ? 17.020 5.722 -0.283 1.00 84.25 187 GLY A N 1
ATOM 1509 C CA . GLY A 1 187 ? 16.988 6.928 0.550 1.00 84.25 187 GLY A CA 1
ATOM 1510 C C . GLY A 1 187 ? 16.700 8.221 -0.224 1.00 84.25 187 GLY A C 1
ATOM 1511 O O . GLY A 1 187 ? 16.643 9.292 0.375 1.00 84.25 187 GLY A O 1
ATOM 1512 N N . LYS A 1 188 ? 16.517 8.155 -1.550 1.00 83.25 188 LYS A N 1
ATOM 1513 C CA . LYS A 1 188 ? 16.237 9.327 -2.385 1.00 83.25 188 LYS A CA 1
ATOM 1514 C C . LYS A 1 188 ? 14.749 9.651 -2.347 1.00 83.25 188 LYS A C 1
ATOM 1516 O O . LYS A 1 188 ? 13.907 8.787 -2.605 1.00 83.25 188 LYS A O 1
ATOM 1521 N N . THR A 1 189 ? 14.424 10.911 -2.078 1.00 72.50 189 THR A N 1
ATOM 1522 C CA . THR A 1 189 ? 13.055 11.407 -2.208 1.00 72.50 189 THR A CA 1
ATOM 1523 C C . THR A 1 189 ? 12.668 11.484 -3.681 1.00 72.50 189 THR A C 1
ATOM 1525 O O . THR A 1 189 ? 13.475 11.809 -4.558 1.00 72.50 189 THR A O 1
ATOM 1528 N N . LYS A 1 190 ? 11.411 11.151 -3.979 1.00 67.88 190 LYS A N 1
ATOM 1529 C CA . LYS A 1 190 ? 10.875 11.229 -5.337 1.00 67.88 190 LYS A CA 1
ATOM 1530 C C . LYS A 1 190 ? 10.258 12.608 -5.550 1.00 67.88 190 LYS A C 1
ATOM 1532 O O . LYS A 1 190 ? 9.052 12.767 -5.419 1.00 67.88 190 LYS A O 1
ATOM 1537 N N . ALA A 1 191 ? 11.079 13.595 -5.889 1.00 65.81 191 ALA A N 1
ATOM 1538 C CA . ALA A 1 191 ? 10.572 14.891 -6.329 1.00 65.81 191 ALA A CA 1
ATOM 1539 C C . ALA A 1 191 ? 10.104 14.824 -7.798 1.00 65.81 191 ALA A C 1
ATOM 1541 O O . ALA A 1 191 ? 10.652 14.054 -8.589 1.00 65.81 191 ALA A O 1
ATOM 1542 N N . LYS A 1 192 ? 9.142 15.680 -8.172 1.00 72.50 192 LYS A N 1
ATOM 1543 C CA . LYS A 1 192 ? 8.758 15.987 -9.569 1.00 72.50 192 LYS A CA 1
ATOM 1544 C C . LYS A 1 192 ? 8.049 14.867 -10.344 1.00 72.50 192 LYS A C 1
ATOM 1546 O O . LYS A 1 192 ? 8.380 14.609 -11.500 1.00 72.50 192 LYS A O 1
ATOM 1551 N N . PHE A 1 193 ? 7.039 14.229 -9.755 1.00 79.06 193 PHE A N 1
ATOM 1552 C CA . PHE A 1 193 ? 6.123 13.420 -10.564 1.00 79.06 193 PHE A CA 1
ATOM 1553 C C . PHE A 1 193 ? 5.421 14.287 -11.611 1.00 79.06 193 PHE A C 1
ATOM 1555 O O . PHE A 1 193 ? 4.845 15.325 -11.284 1.00 79.06 193 PHE A O 1
ATOM 1562 N N . LYS A 1 194 ? 5.473 13.849 -12.870 1.00 83.88 194 LYS A N 1
ATOM 1563 C CA . LYS A 1 194 ? 4.647 14.406 -13.938 1.00 83.88 194 LYS A CA 1
ATOM 1564 C C . LYS A 1 194 ? 3.384 13.574 -14.052 1.00 83.88 194 LYS A C 1
ATOM 1566 O O . LYS A 1 194 ? 3.443 12.347 -14.090 1.00 83.88 194 LYS A O 1
ATOM 1571 N N . PHE A 1 195 ? 2.256 14.263 -14.099 1.00 85.56 195 PHE A N 1
ATOM 1572 C CA . PHE A 1 195 ? 0.955 13.654 -14.311 1.00 85.56 195 PHE A CA 1
ATOM 1573 C C . PHE A 1 195 ? 0.535 13.931 -15.747 1.00 85.56 195 PHE A C 1
ATOM 1575 O O . PHE A 1 195 ? 0.311 15.083 -16.115 1.00 85.56 195 PHE A O 1
ATOM 1582 N N . TRP A 1 196 ? 0.457 12.875 -16.550 1.00 86.81 196 TRP A N 1
ATOM 1583 C CA . TRP A 1 196 ? -0.007 12.945 -17.930 1.00 86.81 196 TRP A CA 1
ATOM 1584 C C . TRP A 1 196 ? -1.506 12.654 -17.934 1.00 86.81 196 TRP A C 1
ATOM 1586 O O . TRP A 1 196 ? -1.949 11.641 -17.384 1.00 86.81 196 TRP A O 1
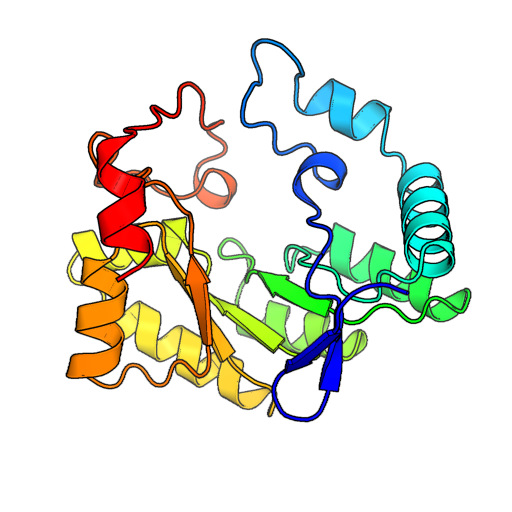ATOM 1596 N N . ALA A 1 197 ? -2.307 13.564 -18.486 1.00 88.44 197 ALA A N 1
ATOM 1597 C CA . ALA A 1 197 ? -3.762 13.406 -18.504 1.00 88.44 197 ALA A CA 1
ATOM 1598 C C . ALA A 1 197 ? -4.180 12.208 -19.373 1.00 88.44 197 ALA A C 1
ATOM 1600 O O . ALA A 1 197 ? -5.179 11.547 -19.095 1.00 88.44 197 ALA A O 1
ATOM 1601 N N . GLU A 1 198 ? -3.362 11.908 -20.378 1.00 90.50 198 GLU A N 1
ATOM 1602 C CA . GLU A 1 198 ? -3.534 10.840 -21.355 1.00 90.50 198 GLU A CA 1
ATOM 1603 C C . GLU A 1 198 ? -3.352 9.446 -20.737 1.00 90.50 198 GLU A C 1
ATOM 1605 O O . GLU A 1 198 ? -3.810 8.467 -21.316 1.00 90.50 198 GLU A O 1
ATOM 1610 N N . ASP A 1 199 ? -2.728 9.339 -19.556 1.00 89.00 199 ASP A N 1
ATOM 1611 C CA . ASP A 1 199 ? -2.590 8.059 -18.848 1.00 89.00 199 ASP A CA 1
ATOM 1612 C C . ASP A 1 199 ? -3.927 7.556 -18.315 1.00 89.00 199 ASP A C 1
ATOM 1614 O O . ASP A 1 199 ? -4.174 6.356 -18.279 1.00 89.00 199 ASP A O 1
ATOM 1618 N N . ARG A 1 200 ? -4.797 8.472 -17.885 1.00 87.50 200 ARG A N 1
ATOM 1619 C CA . ARG A 1 200 ? -6.018 8.126 -17.163 1.00 87.50 200 ARG A CA 1
ATOM 1620 C C . ARG A 1 200 ? -6.953 7.176 -17.924 1.00 87.50 200 ARG A C 1
ATOM 1622 O O . ARG A 1 200 ? -7.417 6.247 -17.272 1.00 87.50 200 ARG A O 1
ATOM 1629 N N . PRO A 1 201 ? -7.283 7.383 -19.217 1.00 91.00 201 PRO A N 1
ATOM 1630 C CA . PRO A 1 201 ? -8.110 6.421 -19.944 1.00 91.00 201 PRO A CA 1
ATOM 1631 C C . PRO A 1 201 ? -7.446 5.041 -20.018 1.00 91.00 201 PRO A C 1
ATOM 1633 O O . PRO A 1 201 ? -8.110 4.058 -19.737 1.00 91.00 201 PRO A O 1
ATOM 1636 N N . ILE A 1 202 ? -6.135 4.978 -20.266 1.00 88.56 202 ILE A N 1
ATOM 1637 C CA . ILE A 1 202 ? -5.387 3.716 -20.378 1.00 88.56 202 ILE A CA 1
ATOM 1638 C C . ILE A 1 202 ? -5.360 2.965 -19.037 1.00 88.56 202 ILE A C 1
ATOM 1640 O O . ILE A 1 202 ? -5.504 1.755 -19.003 1.00 88.56 202 ILE A O 1
ATOM 1644 N N . MET A 1 203 ? -5.198 3.673 -17.913 1.00 85.50 203 MET A N 1
ATOM 1645 C CA . MET A 1 203 ? -5.179 3.058 -16.574 1.00 85.50 203 MET A CA 1
ATOM 1646 C C . MET A 1 203 ? -6.569 2.611 -16.077 1.00 85.50 203 MET A C 1
ATOM 1648 O O . MET A 1 203 ? -6.663 2.049 -14.984 1.00 85.50 203 MET A O 1
ATOM 1652 N N . LEU A 1 204 ? -7.643 2.938 -16.804 1.00 85.62 204 LEU A N 1
ATOM 1653 C CA . LEU A 1 204 ? -9.030 2.594 -16.465 1.00 85.62 204 LEU A CA 1
ATOM 1654 C C . LEU A 1 204 ? -9.630 1.508 -17.368 1.00 85.62 204 LEU A C 1
ATOM 1656 O O . LEU A 1 204 ? -10.728 1.040 -17.057 1.00 85.62 204 LEU A O 1
ATOM 1660 N N . GLU A 1 205 ? -8.959 1.171 -18.468 1.00 78.56 205 GLU A N 1
ATOM 1661 C CA . GLU A 1 205 ? -9.307 0.067 -19.372 1.00 78.56 205 GLU A CA 1
ATOM 1662 C C . GLU A 1 205 ? -8.795 -1.270 -18.821 1.00 78.56 205 GLU A C 1
ATOM 1664 O O . GLU A 1 205 ? -9.561 -2.255 -18.935 1.00 78.56 205 GLU A O 1
#

Foldseek 3Di:
DADWDDDPNDIFGPDEAECCLCQLQDQPCVVQGSVNSVVCNDLVNVLVVQVVCVVVVGAEYEYELDPVVLVSLLVSVVVPRRHAYAYEYLVVDDLLVSLVSVVSNPHQHYEYHAQVLQLCVLVVNLVVRLVSQVVNCVSVHAYAYEHADLVSVVCCVVVVSPHPYYDYDLFNQCPPPHNDHDCSVVVDRNYDRDGDPVSNVVRVD

Solvent-accessible surface area (backbone atoms only — not comparable to full-atom values): 11514 Å² total; per-residue (Å²): 134,75,61,65,45,79,57,94,86,41,81,35,35,74,58,63,48,72,38,47,54,58,76,19,59,42,68,47,48,94,81,48,38,30,65,60,33,34,70,64,34,34,73,68,48,46,51,58,47,53,54,53,40,44,75,70,57,40,39,33,34,40,38,55,51,42,75,66,50,51,53,50,50,48,52,41,43,74,75,66,52,78,66,42,36,37,29,33,49,44,77,80,49,62,63,71,60,42,50,60,55,49,60,76,65,67,50,68,26,37,24,46,37,27,49,52,44,49,31,30,52,78,66,73,37,52,67,61,53,37,52,52,47,58,55,54,43,74,73,78,42,53,32,26,41,24,31,41,53,61,69,58,53,55,49,37,64,76,67,60,48,73,62,71,47,77,48,74,46,62,38,50,71,42,85,93,43,74,82,49,71,38,40,84,72,70,74,48,78,62,70,79,80,68,81,55,77,78,32,35,65,64,55,71,110

Nearest PDB structures (foldseek):
  3ez4-assembly1_I  TM=5.941E-01  e=8.077E-02  Burkholderia pseudomallei
  3ieb-assembly2_E  TM=6.233E-01  e=1.158E-01  Vibrio cholerae
  1so5-assembly1_B  TM=5.783E-01  e=1.158E-01  Escherichia coli
  4ag0-assembly1_B  TM=4.632E-01  e=6.616E-01  Pseudomonas aeruginosa
  7p00-assembly1_A  TM=3.193E-01  e=1.306E-01  Homo sapiens

Secondary structure (DSSP, 8-state):
---EEEETTEEEESS-EE-HHHHT--S-TTTS-HHHHHHHS-HHHHHHHHHHHHHTT--EEE-B-SHHHHHHHHHHHHTT---EEEEEP-TTS-HHHHHHHHHTT--SEEEE-HHHHHHHHHTT-HHHHHHHHHHHHTTSS-EEEEES-HHHHHHHHHTT---SEEEE-SS-TTTT-TTPPPHHHH----------TTHHHHTT-